Protein AF-W2TJZ4-F1 (afdb_monomer_lite)

Secondary structure (DSSP, 8-state):
-----EEEEEEEEEEEEPTTS-EEEEEEEEEEEEEEEHHHHHHHHHHSPPPPTTPPPP---SS---SPPSS-----S---TT-EEEEEEE----TT-B--EEEEETTEEEEEEEEETTTTEEEEEEEETTEE---B---S-----TT-EEEEEEEEES--BEEEEEEETTEEEEEEEEETTTTEEEEEEEETTEE-PPB---------TT----EEEEE-TTSEEEEEETTEEEEEEE-SS-GGG--EEEEEES---------

pLDDT: mean 78.19, std 17.72, range [33.97, 97.0]

Foldseek 3Di:
DDFDKDWDWDWFQDFDQDPVRDTDRPFGKIKIKIKGFVVVVVVVVVPDDDDDPCDDPDPDDPDDDPPDDPPDDDDDPDAAAFDKDKDKDFAADDLFDKDWDFDDDVPKTRWTWMQTVNVLWTWIWIGDPNDIDDIDTDPDRRDDDHRTIMMMMIGIRRFPKKWKFQDQVVKTQWIWIQGPVVLWTWIWIQPPNRTDDIDTDPFRRPDDPPDDWDWDWPADPQQWTFIDINNHTTDIGRTPDHSVSGPDMDIDDDDDDPDDDDD

Organism: Necator americanus (NCBI:txid51031)

Radius of gyration: 21.73 Å; chains: 1; bounding box: 46×54×56 Å

Sequence (263 aa):
MKRRLFLIRFRRRHFLLSETGKKKLSAVIFTVVRMYRAYEEYLEYVERPAPGPTAPPVSKFSNEVFNPTNPVELPISGFGNGHRLRVVLKTLDKRNEQFSVNLKNGNDILLHFNPRLKDNVIVFNSFSNGEWQHEERPSIVFPFERKKIYTIEFVATTDSSALVNLKDGDDILLHFNPRLKDEVIVFNVFTDGEWQHEERPSIVFPFQKDQIYTIELVATTDNSALIYVNGRFLYEFRQRESGQRASSVEVDGDVFIHSVHVT

Structure (mmCIF, N/CA/C/O backbone):
data_AF-W2TJZ4-F1
#
_entry.id   AF-W2TJZ4-F1
#
loop_
_atom_site.group_PDB
_atom_site.id
_atom_site.type_symbol
_atom_site.label_atom_id
_atom_site.label_alt_id
_atom_site.label_comp_id
_atom_site.label_asym_id
_atom_site.label_entity_id
_atom_site.label_seq_id
_atom_site.pdbx_PDB_ins_code
_atom_site.Cartn_x
_atom_site.Cartn_y
_atom_site.Cartn_z
_atom_site.occupancy
_atom_site.B_iso_or_equiv
_atom_site.auth_seq_id
_atom_site.auth_comp_id
_atom_site.auth_asym_id
_atom_site.auth_atom_id
_atom_site.pdbx_PDB_model_num
ATOM 1 N N . MET A 1 1 ? -2.851 -23.442 10.397 1.00 36.94 1 MET A N 1
ATOM 2 C CA . MET A 1 1 ? -4.007 -22.532 10.606 1.00 36.94 1 MET A CA 1
ATOM 3 C C . MET A 1 1 ? -4.009 -21.518 9.466 1.00 36.94 1 MET A C 1
ATOM 5 O O . MET A 1 1 ? -2.936 -21.039 9.132 1.00 36.94 1 MET A O 1
ATOM 9 N N . LYS A 1 2 ? -5.142 -21.252 8.799 1.00 37.84 2 LYS A N 1
ATOM 10 C CA . LYS A 1 2 ? -5.181 -20.307 7.665 1.00 37.84 2 LYS A CA 1
ATOM 11 C C . LYS A 1 2 ? -5.062 -18.866 8.183 1.00 37.84 2 LYS A C 1
ATOM 13 O O . LYS A 1 2 ? -5.905 -18.455 8.976 1.00 37.84 2 LYS A O 1
ATOM 18 N N . ARG A 1 3 ? -4.038 -18.143 7.711 1.00 46.59 3 ARG A N 1
ATOM 19 C CA . ARG A 1 3 ? -3.817 -16.700 7.918 1.00 46.59 3 ARG A CA 1
ATOM 20 C C . ARG A 1 3 ? -5.123 -15.934 7.671 1.00 46.59 3 ARG A C 1
ATOM 22 O O . ARG A 1 3 ? -5.769 -16.168 6.648 1.00 46.59 3 ARG A O 1
ATOM 29 N N . ARG A 1 4 ? -5.509 -15.013 8.557 1.00 53.06 4 ARG A N 1
ATOM 30 C CA . ARG A 1 4 ? -6.578 -14.039 8.272 1.00 53.06 4 ARG A CA 1
ATOM 31 C C . ARG A 1 4 ? -5.994 -12.633 8.309 1.00 53.06 4 ARG A C 1
ATOM 33 O O . ARG A 1 4 ? -6.087 -11.939 9.314 1.00 53.06 4 ARG A O 1
ATOM 40 N N . LEU A 1 5 ? -5.378 -12.237 7.197 1.00 48.34 5 LEU A N 1
ATOM 41 C CA . LEU A 1 5 ? -5.078 -10.835 6.935 1.00 48.34 5 LEU A CA 1
ATOM 42 C C . LEU A 1 5 ? -6.379 -10.147 6.526 1.00 48.34 5 LEU A C 1
ATOM 44 O O . LEU A 1 5 ? -7.034 -10.568 5.573 1.00 48.34 5 LEU A O 1
ATOM 48 N N . PHE A 1 6 ? -6.741 -9.090 7.242 1.00 56.72 6 PHE A N 1
ATOM 49 C CA . PHE A 1 6 ? -7.881 -8.254 6.889 1.00 56.72 6 PHE A CA 1
ATOM 50 C C . PHE A 1 6 ? -7.375 -6.973 6.248 1.00 56.72 6 PHE A C 1
ATOM 52 O O . PHE A 1 6 ? -6.566 -6.263 6.847 1.00 56.72 6 PHE A O 1
ATOM 59 N N . LEU A 1 7 ? -7.861 -6.700 5.040 1.00 48.44 7 LEU A N 1
ATOM 60 C CA . LEU A 1 7 ? -7.552 -5.500 4.279 1.00 48.44 7 LEU A CA 1
ATOM 61 C C . LEU A 1 7 ? -8.814 -4.645 4.189 1.00 48.44 7 LEU A C 1
ATOM 63 O O . LEU A 1 7 ? -9.842 -5.108 3.699 1.00 48.44 7 LEU A O 1
ATOM 67 N N . ILE A 1 8 ? -8.747 -3.405 4.671 1.00 60.62 8 ILE A N 1
ATOM 68 C CA . ILE A 1 8 ? -9.836 -2.437 4.512 1.00 60.62 8 ILE A CA 1
ATOM 69 C C . ILE A 1 8 ? -9.286 -1.194 3.835 1.00 60.62 8 ILE A C 1
ATOM 71 O O . ILE A 1 8 ? -8.297 -0.628 4.297 1.00 60.62 8 ILE A O 1
ATOM 75 N N . ARG A 1 9 ? -9.950 -0.749 2.767 1.00 58.25 9 ARG A N 1
ATOM 76 C CA . ARG A 1 9 ? -9.634 0.499 2.073 1.00 58.25 9 ARG A CA 1
ATOM 77 C C . ARG A 1 9 ? -10.659 1.556 2.468 1.00 58.25 9 ARG A C 1
ATOM 79 O O . ARG A 1 9 ? -11.822 1.439 2.100 1.00 58.25 9 ARG A O 1
ATOM 86 N N . PHE A 1 10 ? -10.226 2.586 3.189 1.00 62.47 10 PHE A N 1
ATOM 87 C CA . PHE A 1 10 ? -11.060 3.755 3.473 1.00 62.47 10 PHE A CA 1
ATOM 88 C C . PHE A 1 10 ? -10.780 4.853 2.449 1.00 62.47 10 PHE A C 1
ATOM 90 O O . PHE A 1 10 ? -9.618 5.211 2.223 1.00 62.47 10 PHE A O 1
ATOM 97 N N . ARG A 1 11 ? -11.832 5.378 1.811 1.00 59.97 11 ARG A N 1
ATOM 98 C CA . ARG A 1 11 ? -11.705 6.449 0.819 1.00 59.97 11 ARG A CA 1
ATOM 99 C C . ARG A 1 11 ? -11.883 7.794 1.498 1.00 59.97 11 ARG A C 1
ATOM 101 O O . ARG A 1 11 ? -12.993 8.222 1.789 1.00 59.97 11 ARG A O 1
ATOM 108 N N . ARG A 1 12 ? -10.796 8.545 1.623 1.00 59.38 12 ARG A N 1
ATOM 109 C CA . ARG A 1 12 ? -10.880 9.893 2.161 1.00 59.38 12 ARG A CA 1
ATOM 110 C C . ARG A 1 12 ? -11.178 10.906 1.058 1.00 59.38 12 ARG A C 1
ATOM 112 O O . ARG A 1 12 ? -10.380 11.087 0.141 1.00 59.38 12 ARG A O 1
ATOM 119 N N . ARG A 1 13 ? -12.314 11.605 1.142 1.00 51.34 13 ARG A N 1
ATOM 120 C CA . ARG A 1 13 ? -12.528 12.839 0.366 1.00 51.34 13 ARG A CA 1
ATOM 121 C C . ARG A 1 13 ? -11.965 14.002 1.168 1.00 51.34 13 ARG A C 1
ATOM 123 O O . ARG A 1 13 ? -12.595 14.470 2.109 1.00 51.34 13 ARG A O 1
ATOM 130 N N . HIS A 1 14 ? -10.759 14.434 0.824 1.00 47.91 14 HIS A N 1
ATOM 131 C CA . HIS A 1 14 ? -10.180 15.641 1.401 1.00 47.91 14 HIS A CA 1
ATOM 132 C C . HIS A 1 14 ? -10.573 16.844 0.540 1.00 47.91 14 HIS A C 1
ATOM 134 O O . HIS A 1 14 ? -10.404 16.825 -0.681 1.00 47.91 14 HIS A O 1
ATOM 140 N N . PHE A 1 15 ? -11.113 17.880 1.174 1.00 41.50 15 PHE A N 1
ATOM 141 C CA . PHE A 1 15 ? -11.274 19.194 0.564 1.00 41.50 15 PHE A CA 1
ATOM 142 C C . PHE A 1 15 ? -10.197 20.088 1.169 1.00 41.50 15 PHE A C 1
ATOM 144 O O . PHE A 1 15 ? -10.255 20.375 2.363 1.00 41.50 15 PHE A O 1
ATOM 151 N N . LEU A 1 16 ? -9.227 20.539 0.374 1.00 38.44 16 LEU A N 1
ATOM 152 C CA . LEU A 1 16 ? -8.404 21.664 0.807 1.00 38.44 16 LEU A CA 1
ATOM 153 C C . LEU A 1 16 ? -9.221 22.937 0.595 1.00 38.44 16 LEU A C 1
ATOM 155 O O . LEU A 1 16 ? -9.797 23.152 -0.478 1.00 38.44 16 LEU A O 1
ATOM 159 N N . LEU A 1 17 ? -9.282 23.779 1.623 1.00 33.97 17 LEU A N 1
ATOM 160 C CA . LEU A 1 17 ? -9.625 25.180 1.430 1.00 33.97 17 LEU A CA 1
ATOM 161 C C . LEU A 1 17 ? -8.482 25.792 0.615 1.00 33.97 17 LEU A C 1
ATOM 163 O O . LEU A 1 17 ? -7.331 25.752 1.039 1.00 33.97 17 LEU A O 1
ATOM 167 N N . SER A 1 18 ? -8.783 26.284 -0.587 1.00 37.69 18 SER A N 1
ATOM 168 C CA . SER A 1 18 ? -7.829 27.136 -1.300 1.00 37.69 18 SER A CA 1
ATOM 169 C C . SER A 1 18 ? -7.698 28.474 -0.574 1.00 37.69 18 SER A C 1
ATOM 171 O O . SER A 1 18 ? -8.628 28.891 0.117 1.00 37.69 18 SER A O 1
ATOM 173 N N . GLU A 1 19 ? -6.601 29.194 -0.811 1.00 38.66 19 GLU A N 1
ATOM 174 C CA . GLU A 1 19 ? -6.415 30.588 -0.362 1.00 38.66 19 GLU A CA 1
ATOM 175 C C . GLU A 1 19 ? -7.562 31.519 -0.812 1.00 38.66 19 GLU A C 1
ATOM 177 O O . GLU A 1 19 ? -7.780 32.578 -0.237 1.00 38.66 19 GLU A O 1
ATOM 182 N N . THR A 1 20 ? -8.359 31.090 -1.800 1.00 45.88 20 THR A N 1
ATOM 183 C CA . THR A 1 20 ? -9.544 31.794 -2.319 1.00 45.88 20 THR A CA 1
ATOM 184 C C . THR A 1 20 ? -10.872 31.390 -1.657 1.00 45.88 20 THR A C 1
ATOM 186 O O . THR A 1 20 ? -11.941 31.777 -2.127 1.00 45.88 20 THR A O 1
ATOM 189 N N . GLY A 1 21 ? -10.851 30.549 -0.615 1.00 36.16 21 GLY A N 1
ATOM 190 C CA . GLY A 1 21 ? -12.050 30.071 0.090 1.00 36.16 21 GLY A CA 1
ATOM 191 C C . GLY A 1 21 ? -12.879 29.017 -0.662 1.00 36.16 21 GLY A C 1
ATOM 192 O O . GLY A 1 21 ? -13.852 28.492 -0.122 1.00 36.16 21 GLY A O 1
ATOM 193 N N . LYS A 1 22 ? -12.501 28.641 -1.891 1.00 35.59 22 LYS A N 1
ATOM 194 C CA . LYS A 1 22 ? -13.157 27.560 -2.645 1.00 35.59 22 LYS A CA 1
ATOM 195 C C . LYS A 1 22 ? -12.554 26.204 -2.269 1.00 35.59 22 LYS A C 1
ATOM 197 O O . LYS A 1 22 ? -11.335 26.032 -2.347 1.00 35.59 22 LYS A O 1
ATOM 202 N N . LYS A 1 23 ? -13.400 25.238 -1.884 1.00 38.41 23 LYS A N 1
ATOM 203 C CA . LYS A 1 23 ? -13.008 23.838 -1.636 1.00 38.41 23 LYS A CA 1
ATOM 204 C C . LYS A 1 23 ? -12.510 23.206 -2.943 1.00 38.41 23 LYS A C 1
ATOM 206 O O . LYS A 1 23 ? -13.296 23.035 -3.872 1.00 38.41 23 LYS A O 1
ATOM 211 N N . LYS A 1 24 ? -11.227 22.844 -3.020 1.00 36.19 24 LYS A N 1
ATOM 212 C CA . LYS A 1 24 ? -10.649 22.093 -4.147 1.00 36.19 24 LYS A CA 1
ATOM 213 C C . LYS A 1 24 ? -10.387 20.658 -3.681 1.00 36.19 24 LYS A C 1
ATOM 215 O O . LYS A 1 24 ? -9.772 20.452 -2.634 1.00 36.19 24 LYS A O 1
ATOM 220 N N . LEU A 1 25 ? -10.888 19.666 -4.422 1.00 40.44 25 LEU A N 1
ATOM 221 C CA . LEU A 1 25 ? -10.516 18.262 -4.210 1.00 40.44 25 LEU A CA 1
ATOM 222 C C . LEU A 1 25 ? -9.030 18.140 -4.571 1.00 40.44 25 LEU A C 1
ATOM 224 O O . LEU A 1 25 ? -8.682 18.363 -5.728 1.00 40.44 25 LEU A O 1
ATOM 228 N N . SER A 1 26 ? -8.157 17.869 -3.602 1.00 39.72 26 SER A N 1
ATOM 229 C CA . SER A 1 26 ? -6.707 17.887 -3.846 1.00 39.72 26 SER A CA 1
ATOM 230 C C . SER A 1 26 ? -6.091 16.510 -4.073 1.00 39.72 26 SER A C 1
ATOM 232 O O . SER A 1 26 ? -5.115 16.421 -4.800 1.00 39.72 26 SER A O 1
ATOM 234 N N . ALA A 1 27 ? -6.666 15.440 -3.525 1.00 41.62 27 ALA A N 1
ATOM 235 C CA . ALA A 1 27 ? -6.346 14.050 -3.857 1.00 41.62 2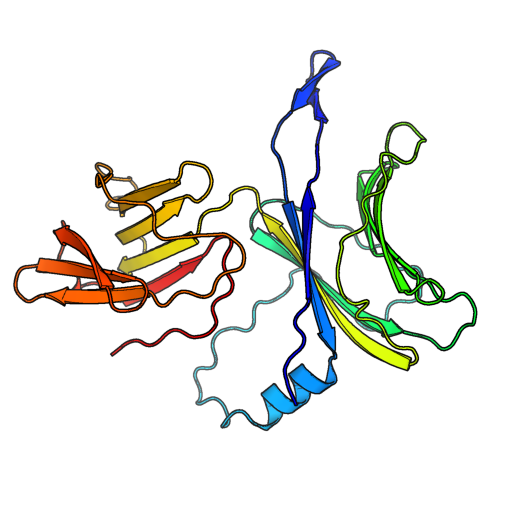7 ALA A CA 1
ATOM 236 C C . ALA A 1 27 ? -7.318 13.122 -3.115 1.00 41.62 27 ALA A C 1
ATOM 238 O O . ALA A 1 27 ? -7.822 13.464 -2.041 1.00 41.62 27 ALA A O 1
ATOM 239 N N . VAL A 1 28 ? -7.570 11.930 -3.661 1.00 45.06 28 VAL A N 1
ATOM 240 C CA . VAL A 1 28 ? -8.233 10.849 -2.920 1.00 45.06 28 VAL A CA 1
ATOM 241 C C . VAL A 1 28 ? -7.135 10.017 -2.269 1.00 45.06 28 VAL A C 1
ATOM 243 O O . VAL A 1 28 ? -6.584 9.126 -2.900 1.00 45.06 28 VAL A O 1
ATOM 246 N N . ILE A 1 29 ? -6.801 10.323 -1.017 1.00 51.09 29 ILE A N 1
ATOM 247 C CA . ILE A 1 29 ? -5.898 9.471 -0.239 1.00 51.09 29 ILE A CA 1
ATOM 248 C C . ILE A 1 29 ? -6.710 8.267 0.233 1.00 51.09 29 ILE A C 1
ATOM 250 O O . ILE A 1 29 ? -7.768 8.425 0.854 1.00 51.09 29 ILE A O 1
ATOM 254 N N . PHE A 1 30 ? -6.227 7.064 -0.054 1.00 52.69 30 PHE A N 1
ATOM 255 C CA . PHE A 1 30 ? -6.750 5.860 0.569 1.00 52.69 30 PHE A CA 1
ATOM 256 C C . PHE A 1 30 ? -5.907 5.530 1.788 1.00 52.69 30 PHE A C 1
ATOM 258 O O . PHE A 1 30 ? -4.680 5.620 1.759 1.00 52.69 30 PHE A O 1
ATOM 265 N N . THR A 1 31 ? -6.572 5.141 2.869 1.00 57.09 31 THR A N 1
ATOM 266 C CA . THR A 1 31 ? -5.887 4.516 3.996 1.00 57.09 31 THR A CA 1
ATOM 267 C C . THR A 1 31 ? -6.217 3.041 3.982 1.00 57.09 31 THR A C 1
ATOM 269 O O . THR A 1 31 ? -7.380 2.652 4.108 1.00 57.09 31 THR A O 1
ATOM 272 N N . VAL A 1 32 ? -5.183 2.232 3.788 1.00 55.88 32 VAL A N 1
ATOM 273 C CA . VAL A 1 32 ? -5.271 0.783 3.899 1.00 55.88 32 VAL A CA 1
ATOM 274 C C . VAL A 1 32 ? -5.024 0.417 5.353 1.00 55.88 32 VAL A C 1
ATOM 276 O O . VAL A 1 32 ? -3.964 0.733 5.889 1.00 55.88 32 VAL A O 1
ATOM 279 N N . VAL A 1 33 ? -5.998 -0.237 5.983 1.00 61.31 33 VAL A N 1
ATOM 280 C CA . VAL A 1 33 ? -5.857 -0.786 7.334 1.00 61.31 33 VAL A CA 1
ATOM 281 C C . VAL A 1 33 ? -5.582 -2.278 7.232 1.00 61.31 33 VAL A C 1
ATOM 283 O O . VAL A 1 33 ? -6.408 -3.025 6.703 1.00 61.31 33 VAL A O 1
ATOM 286 N N . ARG A 1 34 ? -4.424 -2.703 7.743 1.00 64.31 34 ARG A N 1
ATOM 287 C CA . ARG A 1 34 ? -4.045 -4.109 7.914 1.00 64.31 34 ARG A CA 1
ATOM 288 C C . ARG A 1 34 ? -4.213 -4.488 9.371 1.00 64.31 34 ARG A C 1
ATOM 290 O O . ARG A 1 34 ? -3.814 -3.731 10.251 1.00 64.31 34 ARG A O 1
ATOM 297 N N . MET A 1 35 ? -4.790 -5.654 9.624 1.00 66.94 35 MET A N 1
ATOM 298 C CA . MET A 1 35 ? -4.953 -6.180 10.977 1.00 66.94 35 MET A CA 1
ATOM 299 C C . MET A 1 35 ? -4.558 -7.645 11.000 1.00 66.94 35 MET A C 1
ATOM 301 O O . MET A 1 35 ? -5.037 -8.430 10.179 1.00 66.94 35 MET A O 1
ATOM 305 N N . TYR A 1 36 ? -3.707 -8.000 11.953 1.00 71.12 36 TYR A N 1
ATOM 306 C CA . TYR A 1 36 ? -3.287 -9.373 12.199 1.00 71.12 36 TYR A CA 1
ATOM 307 C C . TYR A 1 36 ? -3.014 -9.584 13.691 1.00 71.12 36 TYR A C 1
ATOM 309 O O . TYR A 1 36 ? -2.776 -8.637 14.448 1.00 71.12 36 TYR A O 1
ATOM 317 N N . ARG A 1 37 ? -3.118 -10.834 14.148 1.00 67.81 37 ARG A N 1
ATOM 318 C CA . ARG A 1 37 ? -2.950 -11.189 15.562 1.00 67.81 37 ARG A CA 1
ATOM 319 C C . ARG A 1 37 ? -1.463 -11.387 15.859 1.00 67.81 37 ARG A C 1
ATOM 321 O O . ARG A 1 37 ? -0.825 -12.207 15.215 1.00 67.81 37 ARG A O 1
ATOM 328 N N . ALA A 1 38 ? -0.926 -10.710 16.875 1.00 57.31 38 ALA A N 1
ATOM 329 C CA . ALA A 1 38 ? 0.526 -10.646 17.120 1.00 57.31 38 ALA A CA 1
ATOM 330 C C . ALA A 1 38 ? 1.214 -12.011 17.360 1.00 57.31 38 ALA A C 1
ATOM 332 O O . ALA A 1 38 ? 2.402 -12.161 17.106 1.00 57.31 38 ALA A O 1
ATOM 333 N N . TYR A 1 39 ? 0.478 -13.033 17.813 1.00 54.03 39 TYR A N 1
ATOM 334 C CA . TYR A 1 39 ? 1.023 -14.393 17.941 1.00 54.03 39 TYR A CA 1
ATOM 335 C C . TYR A 1 39 ? 1.376 -15.029 16.584 1.00 54.03 39 TYR A C 1
ATOM 337 O O . TYR A 1 39 ? 2.291 -15.843 16.519 1.00 54.03 39 TYR A O 1
ATOM 345 N N . GLU A 1 40 ? 0.690 -14.646 15.503 1.00 54.56 40 GLU A N 1
ATOM 346 C CA . GLU A 1 40 ? 1.021 -15.109 14.149 1.00 54.56 40 GLU A CA 1
ATOM 347 C C . GLU A 1 40 ? 2.366 -14.531 13.676 1.00 54.56 40 GLU A C 1
ATOM 349 O O . GLU A 1 40 ? 3.140 -15.249 13.056 1.00 54.56 40 GLU A O 1
ATOM 354 N N . GLU A 1 41 ? 2.689 -13.286 14.052 1.00 51.75 41 GLU A N 1
ATOM 355 C CA . GLU A 1 41 ? 3.981 -12.636 13.761 1.00 51.75 41 GLU A CA 1
ATOM 356 C C . GLU A 1 41 ? 5.130 -13.242 14.593 1.00 51.75 41 GLU A C 1
ATOM 358 O O . GLU A 1 41 ? 6.230 -13.439 14.083 1.00 51.75 41 GLU A O 1
ATOM 363 N N . TYR A 1 42 ? 4.875 -13.612 15.859 1.00 50.31 42 TYR A N 1
ATOM 364 C CA . TYR A 1 42 ? 5.859 -14.316 16.693 1.00 50.31 42 TYR A CA 1
ATOM 365 C C . TYR A 1 42 ? 6.183 -15.711 16.147 1.00 50.31 42 TYR A C 1
ATOM 367 O O . TYR A 1 42 ? 7.355 -16.030 15.990 1.00 50.31 42 TYR A O 1
ATOM 375 N N . LEU A 1 43 ? 5.178 -16.533 15.820 1.00 51.19 43 LEU A N 1
ATOM 376 C CA . LEU A 1 43 ? 5.431 -17.851 15.222 1.00 51.19 43 LEU A CA 1
ATOM 377 C C . LEU A 1 43 ? 6.200 -17.732 13.902 1.00 51.19 43 LEU A C 1
ATOM 379 O O . LEU A 1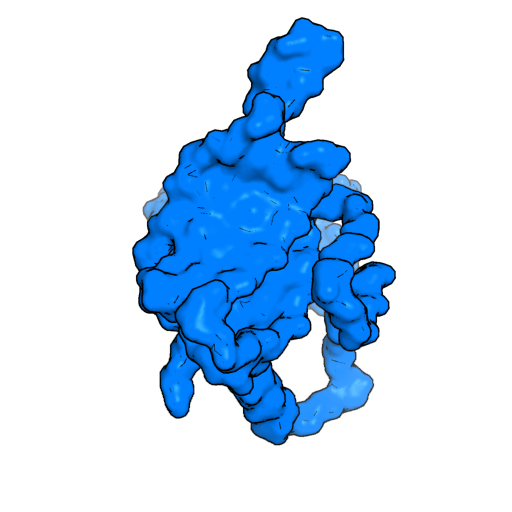 43 ? 7.141 -18.483 13.684 1.00 51.19 43 LEU A O 1
ATOM 383 N N . GLU A 1 44 ? 5.879 -16.733 13.079 1.00 53.75 44 GLU A N 1
ATOM 384 C CA . GLU A 1 44 ? 6.633 -16.448 11.859 1.00 53.75 44 GLU A CA 1
ATOM 385 C C . GLU A 1 44 ? 8.099 -16.063 12.137 1.00 53.75 44 GLU A C 1
ATOM 387 O O . GLU A 1 44 ? 8.982 -16.464 11.385 1.00 53.75 44 GLU A O 1
ATOM 392 N N . TYR A 1 45 ? 8.384 -15.315 13.208 1.00 53.56 45 TYR A N 1
ATOM 393 C CA . TYR A 1 45 ? 9.754 -14.960 13.599 1.00 53.56 45 TYR A CA 1
ATOM 394 C C . TYR A 1 45 ? 10.557 -16.164 14.111 1.00 53.56 45 TYR A C 1
ATOM 396 O O . TYR A 1 45 ? 11.726 -16.301 13.759 1.00 53.56 45 TYR A O 1
ATOM 404 N N . VAL A 1 46 ? 9.952 -17.038 14.924 1.00 49.62 46 VAL A N 1
ATOM 405 C CA . VAL A 1 46 ? 10.654 -18.199 15.508 1.00 49.62 46 VAL A CA 1
ATOM 406 C C . VAL A 1 46 ? 10.804 -19.355 14.507 1.00 49.62 46 VAL A C 1
ATOM 408 O O . VAL A 1 46 ? 11.765 -20.112 14.596 1.00 49.62 46 VAL A O 1
ATOM 411 N N . GLU A 1 47 ? 9.895 -19.487 13.537 1.00 54.41 47 GLU A N 1
ATOM 412 C CA . GLU A 1 47 ? 9.964 -20.514 12.482 1.00 54.41 47 GLU A CA 1
ATOM 413 C C . GLU A 1 47 ? 10.867 -20.117 11.298 1.00 54.41 47 GLU A C 1
ATOM 415 O O . GLU A 1 47 ? 11.163 -20.955 10.442 1.00 54.41 47 GLU A O 1
ATOM 420 N N . ARG A 1 48 ? 11.338 -18.863 11.228 1.00 54.44 48 ARG A N 1
ATOM 421 C CA . ARG A 1 48 ? 12.329 -18.451 10.225 1.00 54.44 48 ARG A CA 1
ATOM 422 C C . ARG A 1 48 ? 13.697 -19.059 10.566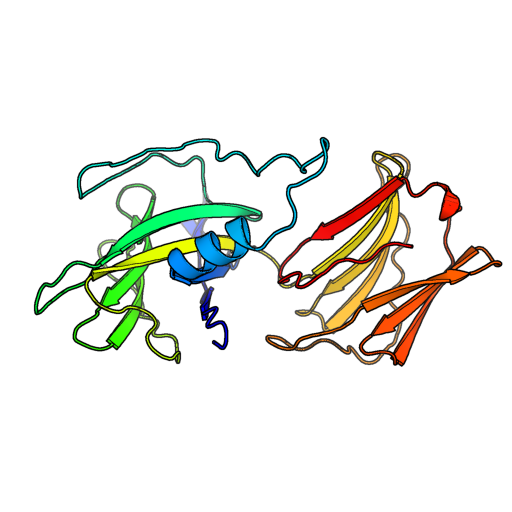 1.00 54.44 48 ARG A C 1
ATOM 424 O O . ARG A 1 48 ? 14.144 -18.929 11.706 1.00 54.44 48 ARG A O 1
ATOM 431 N N . PRO A 1 49 ? 14.412 -19.668 9.598 1.00 52.25 49 PRO A N 1
ATOM 432 C CA . PRO A 1 49 ? 15.826 -19.968 9.793 1.00 52.25 49 PRO A CA 1
ATOM 433 C C . PRO A 1 49 ? 16.548 -18.670 10.168 1.00 52.25 49 PRO A C 1
ATOM 435 O O . PRO A 1 49 ? 16.254 -17.618 9.593 1.00 52.25 49 PRO A O 1
ATOM 438 N N . ALA A 1 50 ? 17.434 -18.740 11.169 1.00 52.72 50 ALA A N 1
ATOM 439 C CA . ALA A 1 50 ? 18.142 -17.572 11.683 1.00 52.72 50 ALA A CA 1
ATOM 440 C C . ALA A 1 50 ? 18.711 -16.765 10.506 1.00 52.72 50 ALA A C 1
ATOM 442 O O . ALA A 1 50 ? 19.378 -17.355 9.647 1.00 52.72 50 ALA A O 1
ATOM 443 N N . PRO A 1 51 ? 18.426 -15.454 10.410 1.00 51.34 51 PRO A N 1
ATOM 444 C CA . PRO A 1 51 ? 18.962 -14.671 9.317 1.00 51.34 51 PRO A CA 1
ATOM 445 C C . PRO A 1 51 ? 20.488 -14.761 9.372 1.00 51.34 51 PRO A C 1
ATOM 447 O O . PRO A 1 51 ? 21.092 -14.595 10.434 1.00 51.34 51 PRO A O 1
ATOM 450 N N . GLY A 1 52 ? 21.110 -15.042 8.224 1.00 50.53 52 GLY A N 1
ATOM 451 C CA . GLY A 1 52 ? 22.547 -14.851 8.065 1.00 50.53 52 GLY A CA 1
ATOM 452 C C . GLY A 1 52 ? 22.941 -13.402 8.402 1.00 50.53 52 GLY A C 1
ATOM 453 O O . GLY A 1 52 ? 22.069 -12.550 8.586 1.00 50.53 52 GLY A O 1
ATOM 454 N N . PRO A 1 53 ? 24.242 -13.081 8.468 1.00 46.41 53 PRO A N 1
ATOM 455 C CA . PRO A 1 53 ? 24.755 -11.793 8.959 1.00 46.41 53 PRO A CA 1
ATOM 456 C C . PRO A 1 53 ? 24.337 -10.530 8.164 1.00 46.41 53 PRO A C 1
ATOM 458 O O . PRO A 1 53 ? 24.852 -9.449 8.421 1.00 46.41 53 PRO A O 1
ATOM 461 N N . THR A 1 54 ? 23.389 -10.627 7.231 1.00 44.06 54 THR A N 1
ATOM 462 C CA . THR A 1 54 ? 22.895 -9.554 6.357 1.00 44.06 54 THR A CA 1
ATOM 463 C C . THR A 1 54 ? 21.363 -9.467 6.348 1.00 44.06 54 THR A C 1
ATOM 465 O O . THR A 1 54 ? 20.738 -9.345 5.295 1.00 44.06 54 THR A O 1
ATOM 468 N N . ALA A 1 55 ? 20.717 -9.528 7.519 1.00 42.28 55 ALA A N 1
ATOM 469 C CA . ALA A 1 55 ? 19.294 -9.194 7.605 1.00 42.28 55 ALA A CA 1
ATOM 470 C C . ALA A 1 55 ? 19.059 -7.774 7.037 1.00 42.28 55 ALA A C 1
ATOM 472 O O . ALA A 1 55 ? 19.779 -6.849 7.432 1.00 42.28 55 ALA A O 1
ATOM 473 N N . PRO A 1 56 ? 18.084 -7.572 6.127 1.00 38.72 56 PRO A N 1
ATOM 474 C CA . PRO A 1 56 ? 17.773 -6.245 5.610 1.00 38.72 56 PRO A CA 1
ATOM 475 C C . PRO A 1 56 ? 17.419 -5.305 6.771 1.00 38.72 56 PRO A C 1
ATOM 477 O O . PRO A 1 56 ? 16.850 -5.761 7.771 1.00 38.72 56 PRO A O 1
ATOM 480 N N . PRO A 1 57 ? 17.749 -4.005 6.673 1.00 40.06 57 PRO A N 1
ATOM 481 C CA . PRO A 1 57 ? 17.449 -3.056 7.731 1.00 40.06 57 PRO A CA 1
ATOM 482 C C . PRO A 1 57 ? 15.949 -3.091 8.023 1.00 40.06 57 PRO A C 1
ATOM 484 O O . PRO A 1 57 ? 15.119 -2.809 7.158 1.00 40.06 57 PRO A O 1
ATOM 487 N N . VAL A 1 58 ? 15.600 -3.463 9.256 1.00 47.62 58 VAL A N 1
ATOM 488 C CA . VAL A 1 58 ? 14.229 -3.359 9.751 1.00 47.62 58 VAL A CA 1
ATOM 489 C C . VAL A 1 58 ? 13.815 -1.903 9.569 1.00 47.62 58 VAL A C 1
ATOM 491 O O . VAL A 1 58 ? 14.511 -1.008 10.049 1.00 47.62 58 VAL A O 1
ATOM 494 N N . SER A 1 59 ? 12.725 -1.669 8.831 1.00 49.28 59 SER A N 1
ATOM 495 C CA . SER A 1 59 ? 12.147 -0.337 8.637 1.00 49.28 59 SER A CA 1
ATOM 496 C C . SER A 1 59 ? 12.033 0.354 9.998 1.00 49.28 59 SER A C 1
ATOM 498 O O . SER A 1 59 ? 11.267 -0.087 10.856 1.00 49.28 59 SER A O 1
ATOM 500 N N . LYS A 1 60 ? 12.865 1.377 10.220 1.00 58.34 60 LYS A N 1
ATOM 501 C CA . LYS A 1 60 ? 12.889 2.133 11.472 1.00 58.34 60 LYS A CA 1
ATOM 502 C C . LYS A 1 60 ? 11.730 3.116 11.453 1.00 58.34 60 LYS A C 1
ATOM 504 O O . LYS A 1 60 ? 11.616 3.902 10.511 1.00 58.34 60 LYS A O 1
ATOM 509 N N . PHE A 1 61 ? 10.882 3.093 12.477 1.00 69.62 61 PHE A N 1
ATOM 510 C CA . PHE A 1 61 ? 9.884 4.140 12.643 1.00 69.62 61 PHE A CA 1
ATOM 511 C C . PHE A 1 61 ? 10.577 5.376 13.221 1.00 69.62 61 PHE A C 1
ATOM 513 O O . PHE A 1 61 ? 11.430 5.277 14.099 1.00 69.62 61 PHE A O 1
ATOM 520 N N . SER A 1 62 ? 10.233 6.559 12.711 1.00 71.81 62 SER A N 1
ATOM 521 C CA . SER A 1 62 ? 10.851 7.813 13.158 1.00 71.81 62 SER A CA 1
ATOM 522 C C . SER A 1 62 ? 10.451 8.203 14.584 1.00 71.81 62 SER A C 1
ATOM 524 O O . SER A 1 62 ? 11.232 8.850 15.270 1.00 71.81 62 SER A O 1
ATOM 526 N N . ASN A 1 63 ? 9.263 7.783 15.035 1.00 80.88 63 ASN A N 1
ATOM 527 C CA . ASN A 1 63 ? 8.743 8.003 16.383 1.00 80.88 63 ASN A CA 1
ATOM 528 C C . ASN A 1 63 ? 8.170 6.692 16.937 1.00 80.88 63 ASN A C 1
ATOM 530 O O . ASN A 1 63 ? 7.125 6.228 16.478 1.00 80.88 63 ASN A O 1
ATOM 534 N N . GLU A 1 64 ? 8.832 6.118 17.942 1.00 85.50 64 GLU A N 1
ATOM 535 C CA . GLU A 1 64 ? 8.400 4.894 18.626 1.00 85.50 64 GLU A CA 1
ATOM 536 C C . GLU A 1 64 ? 8.130 5.182 20.103 1.00 85.50 64 GLU A C 1
ATOM 538 O O . GLU A 1 64 ? 8.972 5.736 20.809 1.00 85.50 64 GLU A O 1
ATOM 543 N N . VAL A 1 65 ? 6.942 4.805 20.580 1.00 86.56 65 VAL A N 1
ATOM 544 C CA . VAL A 1 65 ? 6.538 4.979 21.979 1.00 86.56 65 VAL A CA 1
ATOM 545 C C . VAL A 1 65 ? 6.045 3.648 22.519 1.00 86.56 65 VAL A C 1
ATOM 547 O O . VAL A 1 65 ? 5.105 3.055 21.989 1.00 86.56 65 VAL A O 1
ATOM 550 N N . PHE A 1 66 ? 6.668 3.191 23.601 1.00 86.94 66 PHE A N 1
ATOM 551 C CA . PHE A 1 66 ? 6.343 1.924 24.245 1.00 86.94 66 PHE A CA 1
ATOM 552 C C . PHE A 1 66 ? 5.506 2.158 25.500 1.00 86.94 66 PHE A C 1
ATOM 554 O O . PHE A 1 66 ? 5.822 3.020 26.315 1.00 86.94 66 PHE A O 1
ATOM 561 N N . ASN A 1 67 ? 4.454 1.353 25.664 1.00 87.88 67 ASN A N 1
ATOM 562 C CA . ASN A 1 67 ? 3.558 1.370 26.825 1.00 87.88 67 ASN A CA 1
ATOM 563 C C . ASN A 1 67 ? 2.978 2.757 27.193 1.00 87.88 67 ASN A C 1
ATOM 565 O O . ASN A 1 67 ? 2.969 3.105 28.377 1.00 87.88 67 ASN A O 1
ATOM 569 N N . PRO A 1 68 ? 2.477 3.560 26.234 1.00 91.94 68 PRO A N 1
ATOM 570 C CA . PRO A 1 68 ? 1.834 4.818 26.587 1.00 91.94 68 PRO A CA 1
ATOM 571 C C . PRO A 1 68 ? 0.545 4.571 27.387 1.00 91.94 68 PRO A C 1
ATOM 573 O O . PRO A 1 68 ? -0.122 3.542 27.236 1.00 91.94 68 PRO A O 1
ATOM 576 N N . THR A 1 69 ? 0.161 5.531 28.227 1.00 90.31 69 THR A N 1
ATOM 577 C CA . THR A 1 69 ? -1.140 5.512 28.904 1.00 90.31 69 THR A CA 1
ATOM 578 C C . THR A 1 69 ? -2.265 5.799 27.907 1.00 90.31 69 THR A C 1
ATOM 580 O O . THR A 1 69 ? -2.077 6.492 26.913 1.00 90.31 69 THR A O 1
ATOM 583 N N . ASN A 1 70 ? -3.451 5.232 28.143 1.00 87.19 70 ASN A N 1
ATOM 584 C CA . ASN A 1 70 ? -4.640 5.493 27.327 1.00 87.19 70 ASN A CA 1
ATOM 585 C C . ASN A 1 70 ? -5.463 6.628 27.975 1.00 87.19 70 ASN A C 1
ATOM 587 O O . ASN A 1 70 ? -5.835 6.462 29.142 1.00 87.19 70 ASN A O 1
ATOM 591 N N . PRO A 1 71 ? -5.787 7.728 27.262 1.00 93.38 71 PRO A N 1
ATOM 592 C CA . PRO A 1 71 ? -5.490 8.001 25.849 1.00 93.38 71 PRO A CA 1
ATOM 593 C C . PRO A 1 71 ? -4.046 8.450 25.590 1.00 93.38 71 PRO A C 1
ATOM 595 O O . PRO A 1 71 ? -3.446 9.128 26.418 1.00 93.38 71 PRO A O 1
ATOM 598 N N . VAL A 1 72 ? -3.534 8.110 24.402 1.00 93.12 72 VAL A N 1
ATOM 599 C CA . VAL A 1 72 ? -2.240 8.570 23.879 1.00 93.12 72 VAL A CA 1
ATOM 600 C C . VAL A 1 72 ? -2.463 9.472 22.666 1.00 93.12 72 VAL A C 1
ATOM 602 O O . VAL A 1 72 ? -3.233 9.128 21.769 1.00 93.12 72 VAL A O 1
ATOM 605 N N . GLU A 1 73 ? -1.778 10.612 22.627 1.00 92.50 73 GLU A N 1
ATOM 606 C CA . GLU A 1 73 ? -1.763 11.532 21.488 1.00 92.50 73 GLU A CA 1
ATOM 607 C C . GLU A 1 73 ? -0.308 11.867 21.148 1.00 92.50 73 GLU A C 1
ATOM 609 O O . GLU A 1 73 ? 0.441 12.334 22.004 1.00 92.50 73 GLU A O 1
ATOM 614 N N . LEU A 1 74 ? 0.104 11.572 19.912 1.00 90.88 74 LEU A N 1
ATOM 615 C CA . LEU A 1 74 ? 1.469 11.780 19.429 1.00 90.88 74 LEU A CA 1
ATOM 616 C C . LEU A 1 74 ? 1.449 12.706 18.208 1.00 90.88 74 LEU A C 1
ATOM 618 O O . LEU A 1 74 ? 0.605 12.514 17.325 1.00 90.88 74 LEU A O 1
ATOM 622 N N . PRO A 1 75 ? 2.368 13.681 18.118 1.00 89.12 75 PRO A N 1
ATOM 623 C CA . PRO A 1 75 ? 2.490 14.507 16.928 1.00 89.12 75 PRO A CA 1
ATOM 624 C C . PRO A 1 75 ? 3.005 13.674 15.746 1.00 89.12 75 PRO A C 1
ATOM 626 O O . PRO A 1 75 ? 3.920 12.862 15.888 1.00 89.12 75 PRO A O 1
ATOM 629 N N . ILE A 1 76 ? 2.438 13.911 14.561 1.00 84.12 76 ILE A N 1
ATOM 630 C CA . ILE A 1 76 ? 2.918 13.352 13.291 1.00 84.12 76 ILE A CA 1
ATOM 631 C C . ILE A 1 76 ? 3.126 14.477 12.273 1.00 84.12 76 ILE A C 1
ATOM 633 O O . ILE A 1 76 ? 2.308 15.393 12.177 1.00 84.12 76 ILE A O 1
ATOM 637 N N . SER A 1 77 ? 4.193 14.396 11.479 1.00 81.62 77 SER A N 1
ATOM 638 C CA . SER A 1 77 ? 4.491 15.357 10.405 1.00 81.62 77 SER A CA 1
ATOM 639 C C . SER A 1 77 ? 3.775 14.967 9.108 1.00 81.62 77 SER A C 1
ATOM 641 O O . SER A 1 77 ? 4.393 14.607 8.110 1.00 81.62 77 SER A O 1
ATOM 643 N N . GLY A 1 78 ? 2.441 15.001 9.141 1.00 80.00 78 GLY A N 1
ATOM 644 C CA . GLY A 1 78 ? 1.590 14.627 8.009 1.00 80.00 78 GLY A CA 1
ATOM 645 C C . GLY A 1 78 ? 1.448 13.113 7.783 1.00 80.00 78 GLY A C 1
ATOM 646 O O . GLY A 1 78 ? 2.135 12.283 8.376 1.00 80.00 78 GLY A O 1
ATOM 647 N N . PHE A 1 79 ? 0.510 12.738 6.910 1.00 77.38 79 PHE A N 1
ATOM 648 C CA . PHE A 1 79 ? 0.187 11.341 6.586 1.00 77.38 79 PHE A CA 1
ATOM 649 C C . PHE A 1 79 ? -0.198 11.209 5.102 1.00 77.38 79 PHE A C 1
ATOM 651 O O . PHE A 1 79 ? -1.380 11.152 4.756 1.00 77.38 79 PHE A O 1
ATOM 658 N N . GLY A 1 80 ? 0.813 11.290 4.231 1.00 70.31 80 GLY A N 1
ATOM 659 C CA . GLY A 1 80 ? 0.701 11.242 2.769 1.00 70.31 80 GLY A CA 1
ATOM 660 C C . GLY A 1 80 ? 1.171 9.909 2.180 1.00 70.31 80 GLY A C 1
ATOM 661 O O . GLY A 1 80 ? 1.412 8.961 2.921 1.00 70.31 80 GLY A O 1
ATOM 662 N N . ASN A 1 81 ? 1.282 9.835 0.851 1.00 64.69 81 ASN A N 1
ATOM 663 C CA . ASN A 1 81 ? 1.689 8.620 0.138 1.00 64.69 81 ASN A CA 1
ATOM 664 C C . ASN A 1 81 ? 2.965 7.995 0.740 1.00 64.69 81 ASN A C 1
ATOM 666 O O . ASN A 1 81 ? 3.930 8.708 1.005 1.00 64.69 81 ASN A O 1
ATOM 670 N N . GLY A 1 82 ? 2.951 6.684 0.986 1.00 63.19 82 GLY A N 1
ATOM 671 C CA . GLY A 1 82 ? 4.071 5.942 1.577 1.00 63.19 82 GLY A CA 1
ATOM 672 C C . GLY A 1 82 ? 4.194 6.047 3.104 1.00 63.19 82 GLY A C 1
ATOM 673 O O . GLY A 1 82 ? 4.946 5.284 3.709 1.00 63.19 82 GLY A O 1
ATOM 674 N N . HIS A 1 83 ? 3.443 6.932 3.776 1.00 75.69 83 HIS A N 1
ATOM 675 C CA . HIS A 1 83 ? 3.475 7.006 5.240 1.00 75.69 83 HIS A CA 1
ATOM 676 C C . HIS A 1 83 ? 2.799 5.784 5.874 1.00 75.69 83 HIS A C 1
ATOM 678 O O . HIS A 1 83 ? 1.714 5.354 5.466 1.00 75.69 83 HIS A O 1
ATOM 684 N N . ARG A 1 84 ? 3.427 5.264 6.936 1.00 78.00 84 ARG A N 1
ATOM 685 C CA . ARG A 1 84 ? 2.957 4.114 7.715 1.00 78.00 84 ARG A CA 1
ATOM 686 C C . ARG A 1 84 ? 2.794 4.492 9.183 1.00 78.00 84 ARG A C 1
ATOM 688 O O . ARG A 1 84 ? 3.707 5.039 9.791 1.00 78.00 84 ARG A O 1
ATOM 695 N N . LEU A 1 85 ? 1.653 4.135 9.763 1.00 85.19 85 LEU A N 1
ATOM 696 C CA . LEU A 1 85 ? 1.413 4.154 11.205 1.00 85.19 85 LEU A CA 1
ATOM 697 C C . LEU A 1 85 ? 1.142 2.723 11.661 1.00 85.19 85 LEU A C 1
ATOM 699 O O . LEU A 1 85 ? 0.258 2.063 11.120 1.00 85.19 85 LEU A O 1
ATOM 703 N N . ARG A 1 86 ? 1.873 2.254 12.673 1.00 87.31 86 ARG A N 1
ATOM 704 C CA . ARG A 1 86 ? 1.661 0.948 13.300 1.00 87.31 86 ARG A CA 1
ATOM 705 C C . ARG A 1 86 ? 1.212 1.133 14.743 1.00 87.31 86 ARG A C 1
ATOM 707 O O . ARG A 1 86 ? 1.837 1.867 15.499 1.00 87.31 86 ARG A O 1
ATOM 714 N N . VAL A 1 87 ? 0.156 0.426 15.127 1.00 89.31 87 VAL A N 1
ATOM 715 C CA . VAL A 1 87 ? -0.357 0.371 16.497 1.00 89.31 87 VAL A CA 1
ATOM 716 C C . VAL A 1 87 ? -0.407 -1.084 16.935 1.00 89.31 87 VAL A C 1
ATOM 718 O O . VAL A 1 87 ? -1.130 -1.887 16.348 1.00 89.31 87 VAL A O 1
ATOM 721 N N . VAL A 1 88 ? 0.341 -1.422 17.983 1.00 89.69 88 VAL A N 1
ATOM 722 C CA . VAL A 1 88 ? 0.238 -2.722 18.654 1.00 89.69 88 VAL A CA 1
ATOM 723 C C . VAL A 1 88 ? -0.599 -2.530 19.911 1.00 89.69 88 VAL A C 1
ATOM 725 O O . VAL A 1 88 ? -0.259 -1.716 20.767 1.00 89.69 88 VAL A O 1
ATOM 728 N N . LEU A 1 89 ? -1.716 -3.247 20.019 1.00 91.19 89 LEU A N 1
ATOM 729 C CA . LEU A 1 89 ? -2.644 -3.104 21.140 1.00 91.19 89 LEU A CA 1
ATOM 730 C C . LEU A 1 89 ? -3.180 -4.441 21.626 1.00 91.19 89 LEU A C 1
ATOM 732 O O . LEU A 1 89 ? -3.210 -5.427 20.891 1.00 91.19 89 LEU A O 1
ATOM 736 N N . LYS A 1 90 ? -3.659 -4.453 22.871 1.00 90.81 90 LYS A N 1
ATOM 737 C CA . LYS A 1 90 ? -4.413 -5.563 23.447 1.00 90.81 90 LYS A CA 1
ATOM 738 C C . LYS A 1 90 ? -5.855 -5.128 23.681 1.00 90.81 90 LYS A C 1
ATOM 740 O O . LYS A 1 90 ? -6.104 -4.192 24.436 1.00 90.81 90 LYS A O 1
ATOM 745 N N . THR A 1 91 ? -6.800 -5.837 23.076 1.00 91.81 91 THR A N 1
ATOM 746 C CA . THR A 1 91 ? -8.227 -5.717 23.420 1.00 91.81 91 THR A CA 1
ATOM 747 C C . THR A 1 91 ? -8.442 -6.121 24.881 1.00 91.81 91 THR A C 1
ATOM 749 O O . THR A 1 91 ? -7.802 -7.051 25.382 1.00 91.81 91 THR A O 1
ATOM 752 N N . LEU A 1 92 ? -9.338 -5.435 25.566 1.00 90.75 92 LEU A N 1
ATOM 753 C CA . LEU A 1 92 ? -9.719 -5.666 26.950 1.00 90.75 92 LEU A CA 1
ATOM 754 C C . LEU A 1 92 ? -10.809 -6.752 27.049 1.00 90.75 92 LEU A C 1
ATOM 756 O O . LEU A 1 92 ? -10.992 -7.576 26.155 1.00 90.75 92 LEU A O 1
ATOM 760 N N . ASP A 1 93 ? -11.472 -6.810 28.202 1.00 89.38 93 ASP A N 1
ATOM 761 C CA . ASP A 1 93 ? -12.601 -7.703 28.473 1.00 89.38 93 ASP A CA 1
ATOM 762 C C . ASP A 1 93 ? -13.773 -6.909 29.050 1.00 89.38 93 ASP A C 1
ATOM 764 O O . ASP A 1 93 ? -14.165 -7.066 30.203 1.00 89.38 93 ASP A O 1
ATOM 768 N N . LYS A 1 94 ? -14.268 -5.938 28.275 1.00 89.19 94 LYS A N 1
ATOM 769 C CA . LYS A 1 94 ? -15.332 -5.019 28.717 1.00 89.19 94 LYS A CA 1
ATOM 770 C C . LYS A 1 94 ? -16.607 -5.238 27.917 1.00 89.19 94 LYS A C 1
ATOM 772 O O . LYS A 1 94 ? -16.577 -5.168 26.698 1.00 89.19 94 LYS A O 1
ATOM 777 N N . ARG A 1 95 ? -17.770 -5.388 28.556 1.00 80.56 95 ARG A N 1
ATOM 778 C CA . ARG A 1 95 ? -19.048 -5.651 27.852 1.00 80.56 95 ARG A CA 1
ATOM 779 C C . ARG A 1 95 ? -19.292 -4.749 26.624 1.00 80.56 95 ARG A C 1
ATOM 781 O O . ARG A 1 95 ? -19.605 -5.269 25.559 1.00 80.56 95 ARG A O 1
ATOM 788 N N . ASN A 1 96 ? -19.050 -3.441 26.743 1.00 85.06 96 ASN A N 1
ATOM 789 C CA . ASN A 1 96 ? -19.179 -2.455 25.657 1.00 85.06 96 ASN A CA 1
ATOM 790 C C . ASN A 1 96 ? -17.810 -2.007 25.117 1.00 85.06 96 ASN A C 1
ATOM 792 O O . ASN A 1 96 ? -17.517 -0.817 25.035 1.00 85.06 96 ASN A O 1
ATOM 796 N N . GLU A 1 97 ? -16.924 -2.960 24.844 1.00 88.75 97 GLU A N 1
ATOM 797 C CA . GLU A 1 97 ? -15.583 -2.643 24.370 1.00 88.75 97 GLU A CA 1
ATOM 798 C C . GLU A 1 97 ? -15.596 -2.065 22.958 1.00 88.75 97 GLU A C 1
ATOM 800 O O . GLU A 1 97 ? -16.115 -2.660 22.012 1.00 88.75 97 GLU A O 1
ATOM 805 N N . GLN A 1 98 ? -14.963 -0.908 22.847 1.00 93.69 98 GLN A N 1
ATOM 806 C CA . GLN A 1 98 ? -14.616 -0.247 21.608 1.00 93.69 98 GLN A CA 1
ATOM 807 C C . GLN A 1 98 ? -13.326 0.535 21.835 1.00 93.69 98 GLN A C 1
ATOM 809 O O . GLN A 1 98 ? -13.019 0.929 22.965 1.00 93.69 98 GLN A O 1
ATOM 814 N N . PHE A 1 99 ? -12.586 0.775 20.765 1.00 94.81 99 PHE A N 1
ATOM 815 C CA . PHE A 1 99 ? -11.438 1.674 20.774 1.00 94.81 99 PHE A CA 1
ATOM 816 C C . PHE A 1 99 ? -11.415 2.470 19.475 1.00 94.81 99 PHE A C 1
ATOM 818 O O . PHE A 1 99 ? -12.127 2.129 18.528 1.00 94.81 99 PHE A O 1
ATOM 825 N N . SER A 1 100 ? -10.620 3.535 19.428 1.00 95.62 100 SER A N 1
ATOM 826 C CA . SER A 1 100 ? -10.444 4.302 18.201 1.00 95.62 100 SER A CA 1
ATOM 827 C C . SER A 1 100 ? -8.994 4.667 17.951 1.00 95.62 100 SER A C 1
ATOM 829 O O . SER A 1 100 ? -8.276 5.015 18.886 1.00 95.62 100 SER A O 1
ATOM 831 N N . VAL A 1 101 ? -8.604 4.653 16.680 1.00 94.62 101 VAL A N 1
ATOM 832 C CA . VAL A 1 101 ? -7.372 5.279 16.196 1.00 94.62 101 VAL A CA 1
ATOM 833 C C . VAL A 1 101 ? -7.782 6.444 15.308 1.00 94.62 101 VAL A C 1
ATOM 835 O O . VAL A 1 101 ? -8.528 6.258 14.345 1.00 94.62 101 VAL A O 1
ATOM 838 N N . ASN A 1 102 ? -7.322 7.643 15.661 1.00 93.56 102 ASN A N 1
ATOM 839 C CA . ASN A 1 102 ? -7.682 8.872 14.969 1.00 93.56 102 ASN A CA 1
ATOM 840 C C . ASN A 1 102 ? -6.446 9.492 14.317 1.00 93.56 102 ASN A C 1
ATOM 842 O O . ASN A 1 102 ? -5.438 9.695 14.989 1.00 93.56 102 ASN A O 1
ATOM 846 N N . LEU A 1 103 ? -6.546 9.862 13.040 1.00 89.56 103 LEU A N 1
ATOM 847 C CA . LEU A 1 103 ? -5.645 10.849 12.441 1.00 89.56 103 LEU A CA 1
ATOM 848 C C . LEU A 1 103 ? -6.310 12.217 12.594 1.00 89.56 103 LEU A C 1
ATOM 850 O O . LEU A 1 103 ? -7.449 12.383 12.160 1.00 89.56 103 LEU A O 1
ATOM 854 N N . LYS A 1 104 ? -5.636 13.181 13.223 1.00 88.56 104 LYS A N 1
ATOM 855 C CA . LYS A 1 104 ? -6.198 14.505 13.538 1.00 88.56 104 LYS A CA 1
ATOM 856 C C . LYS A 1 104 ? -5.483 15.621 12.779 1.00 88.56 104 LYS A C 1
ATOM 858 O O . LYS A 1 104 ? -4.314 15.486 12.429 1.00 88.56 104 LYS A O 1
ATOM 863 N N . ASN A 1 105 ? -6.191 16.725 12.557 1.00 82.94 105 ASN A N 1
ATOM 864 C CA . ASN A 1 105 ? -5.617 18.011 12.160 1.00 82.94 105 ASN A CA 1
ATOM 865 C C . ASN A 1 105 ? -6.314 19.121 12.951 1.00 82.94 105 ASN A C 1
ATOM 867 O O . ASN A 1 105 ? -7.442 19.497 12.634 1.00 82.94 105 ASN A O 1
ATOM 871 N N . GLY A 1 106 ? -5.670 19.596 14.019 1.00 87.12 106 GLY A N 1
ATOM 872 C CA . GLY A 1 106 ? -6.319 20.472 14.992 1.00 87.12 106 GLY A CA 1
ATOM 873 C C . GLY A 1 106 ? -7.556 19.803 15.602 1.00 87.12 106 GLY A C 1
ATOM 874 O O . GLY A 1 106 ? -7.459 18.722 16.187 1.00 87.12 106 GLY A O 1
ATOM 875 N N . ASN A 1 107 ? -8.716 20.441 15.428 1.00 88.12 107 ASN A N 1
ATOM 876 C CA . ASN A 1 107 ? -10.005 19.954 15.931 1.00 88.12 107 ASN A CA 1
ATOM 877 C C . ASN A 1 107 ? -10.691 18.937 15.002 1.00 88.12 107 ASN A C 1
ATOM 879 O O . ASN A 1 107 ? -11.649 18.286 15.419 1.00 88.12 107 ASN A O 1
ATOM 883 N N . ASP A 1 108 ? -10.209 18.778 13.769 1.00 85.38 108 ASP A N 1
ATOM 884 C CA . ASP A 1 108 ? -10.784 17.841 12.808 1.00 85.38 108 ASP A CA 1
ATOM 885 C C . ASP A 1 108 ? -10.208 16.431 12.990 1.00 85.38 108 ASP A C 1
ATOM 887 O O . ASP A 1 108 ? -9.017 16.243 13.273 1.00 85.38 108 ASP A O 1
ATOM 891 N N . ILE A 1 109 ? -11.045 15.419 12.743 1.00 88.38 109 ILE A N 1
ATOM 892 C CA . ILE A 1 109 ? -10.625 14.020 12.629 1.00 88.38 109 ILE A CA 1
ATOM 893 C C . ILE A 1 109 ? -10.643 13.642 11.155 1.00 88.38 109 ILE A C 1
ATOM 895 O O . ILE A 1 109 ? -11.680 13.460 10.520 1.00 88.38 109 ILE A O 1
ATOM 899 N N . LEU A 1 110 ? -9.443 13.505 10.619 1.00 82.62 110 LEU A N 1
ATOM 900 C CA . LEU A 1 110 ? -9.156 13.165 9.241 1.00 82.62 110 LEU A CA 1
ATOM 901 C C . LEU A 1 110 ? -9.548 11.722 8.902 1.00 82.62 110 LEU A C 1
ATOM 903 O O . LEU A 1 110 ? -10.053 11.461 7.809 1.00 82.62 110 LEU A O 1
ATOM 907 N N . LEU A 1 111 ? -9.315 10.815 9.846 1.00 87.25 111 LEU A N 1
ATOM 908 C CA . LEU A 1 111 ? -9.686 9.406 9.808 1.00 87.25 111 LEU A CA 1
ATOM 909 C C . LEU A 1 111 ? -10.056 8.996 11.226 1.00 87.25 111 LEU A C 1
ATOM 911 O O . LEU A 1 111 ? -9.225 9.120 12.121 1.00 87.25 111 LEU A O 1
ATOM 915 N N . HIS A 1 112 ? -11.263 8.486 11.412 1.00 92.19 112 HIS A N 1
ATOM 916 C CA . HIS A 1 112 ? -11.704 7.828 12.631 1.00 92.19 112 HIS A CA 1
ATOM 917 C C . HIS A 1 112 ? -11.863 6.344 12.339 1.00 92.19 112 HIS A C 1
ATOM 919 O O . HIS A 1 112 ? -12.795 5.968 11.639 1.00 92.19 112 HIS A O 1
ATOM 925 N N . PHE A 1 113 ? -10.966 5.506 12.850 1.00 93.62 113 PHE A N 1
ATOM 926 C CA . PHE A 1 113 ? -11.106 4.052 12.813 1.00 93.62 113 PHE A CA 1
ATOM 927 C C . PHE A 1 113 ? -11.622 3.578 14.167 1.00 93.62 113 PHE A C 1
ATOM 929 O O . PHE A 1 113 ? -10.922 3.742 15.163 1.00 93.62 113 PHE A O 1
ATOM 936 N N . ASN A 1 114 ? -12.818 2.993 14.220 1.00 95.62 114 ASN A N 1
ATOM 937 C CA . ASN A 1 114 ? -13.478 2.611 15.467 1.00 95.62 114 ASN A CA 1
ATOM 938 C C . ASN A 1 114 ? -14.080 1.200 15.421 1.00 95.62 114 ASN A C 1
ATOM 940 O O . ASN A 1 114 ? -15.247 1.020 15.062 1.00 95.62 114 ASN A O 1
ATOM 944 N N . PRO A 1 115 ? -13.309 0.177 15.824 1.00 95.00 115 PRO A N 1
ATOM 945 C CA . PRO A 1 115 ? -13.845 -1.148 16.098 1.00 95.00 115 PRO A CA 1
ATOM 946 C C . PRO A 1 115 ? -14.754 -1.145 17.329 1.00 95.00 115 PRO A C 1
ATOM 948 O O . PRO A 1 115 ? -14.361 -0.705 18.413 1.00 95.00 115 PRO A O 1
ATOM 951 N N . ARG A 1 116 ? -15.960 -1.693 17.166 1.00 95.44 116 ARG A N 1
ATOM 952 C CA . ARG A 1 116 ? -16.966 -1.894 18.214 1.00 95.44 116 ARG A CA 1
ATOM 953 C C . ARG A 1 116 ? -17.181 -3.396 18.389 1.00 95.44 116 ARG A C 1
ATOM 955 O O . ARG A 1 116 ? -17.876 -4.031 17.599 1.00 95.44 116 ARG A O 1
ATOM 962 N N . LEU A 1 117 ? -16.564 -3.974 19.421 1.00 93.69 117 LEU A N 1
ATOM 963 C CA . LEU A 1 117 ? -16.499 -5.431 19.607 1.00 93.69 117 LEU A CA 1
ATOM 964 C C . LEU A 1 117 ? -17.840 -6.040 20.016 1.00 93.69 117 LEU A C 1
ATOM 966 O O . LEU A 1 117 ? -18.071 -7.220 19.795 1.00 93.69 117 LEU A O 1
ATOM 970 N N . LYS A 1 118 ? -18.727 -5.257 20.637 1.00 91.81 118 LYS A N 1
ATOM 971 C CA . LYS A 1 118 ? -20.068 -5.733 20.998 1.00 91.81 118 LYS A CA 1
ATOM 972 C C . LYS A 1 118 ? -20.917 -6.031 19.762 1.00 91.81 118 LYS A C 1
ATOM 974 O O . LYS A 1 118 ? -21.611 -7.041 19.733 1.00 91.81 118 LYS A O 1
ATOM 979 N N . ASP A 1 119 ? -20.848 -5.144 18.776 1.00 92.56 119 ASP A N 1
ATOM 980 C CA . ASP A 1 119 ? -21.692 -5.192 17.582 1.00 92.56 119 ASP A CA 1
ATOM 981 C C . ASP A 1 119 ? -20.972 -5.864 16.402 1.00 92.56 119 ASP A C 1
ATOM 983 O O . ASP A 1 119 ? -21.527 -5.951 15.311 1.00 92.56 119 ASP A O 1
ATOM 987 N N . ASN A 1 120 ? -19.732 -6.327 16.615 1.00 93.31 120 ASN A N 1
ATOM 988 C CA . ASN A 1 120 ? -18.863 -6.916 15.598 1.00 93.31 120 ASN A CA 1
ATOM 989 C C . ASN A 1 120 ? -18.760 -6.053 14.333 1.00 93.31 120 ASN A C 1
ATOM 991 O O . ASN A 1 120 ? -18.845 -6.549 13.211 1.00 93.31 120 ASN A O 1
ATOM 995 N N . VAL A 1 121 ? -18.570 -4.745 14.513 1.00 92.31 121 VAL A N 1
ATOM 996 C CA . VAL A 1 121 ? -18.477 -3.798 13.400 1.00 92.31 121 VAL A CA 1
ATOM 997 C C . VAL A 1 121 ? -17.266 -2.899 13.538 1.00 92.31 121 VAL A C 1
ATOM 999 O O . VAL A 1 121 ? -16.878 -2.497 14.634 1.00 92.31 121 VAL A O 1
ATOM 1002 N N . ILE A 1 122 ? -16.668 -2.572 12.401 1.00 92.19 122 ILE A N 1
ATOM 1003 C CA . ILE A 1 122 ? -15.681 -1.507 12.301 1.00 92.19 122 ILE A CA 1
ATOM 1004 C C . ILE A 1 122 ? -16.374 -0.317 11.661 1.00 92.19 122 ILE A C 1
ATOM 1006 O O . ILE A 1 122 ? -17.015 -0.450 10.623 1.00 92.19 122 ILE A O 1
ATOM 1010 N N . VAL A 1 123 ? -16.246 0.836 12.299 1.00 93.06 123 VAL A N 1
ATOM 1011 C CA . VAL A 1 123 ? -16.730 2.102 11.770 1.00 93.06 123 VAL A CA 1
ATOM 1012 C C . VAL A 1 123 ? -15.547 2.926 11.301 1.00 93.06 123 VAL A C 1
ATOM 1014 O O . VAL A 1 123 ? -14.573 3.095 12.034 1.00 93.06 123 VAL A O 1
ATOM 1017 N N . PHE A 1 124 ? -15.663 3.454 10.090 1.00 88.88 124 PHE A N 1
ATOM 1018 C CA . PHE A 1 124 ? -14.834 4.539 9.606 1.00 88.88 124 PHE A CA 1
ATOM 1019 C C . PHE A 1 124 ? -15.658 5.811 9.483 1.00 88.88 124 PHE A C 1
ATOM 1021 O O . PHE A 1 124 ? -16.815 5.772 9.070 1.00 88.88 124 PHE A O 1
ATOM 1028 N N . ASN A 1 125 ? -15.069 6.948 9.832 1.00 89.38 125 ASN A N 1
ATOM 1029 C CA . ASN A 1 125 ? -15.684 8.247 9.588 1.00 89.38 125 ASN A CA 1
ATOM 1030 C C . ASN A 1 125 ? -14.612 9.350 9.535 1.00 89.38 125 ASN A C 1
ATOM 1032 O O . ASN A 1 125 ? -13.424 9.102 9.758 1.00 89.38 125 ASN A O 1
ATOM 1036 N N . SER A 1 126 ? -15.033 10.576 9.272 1.00 84.75 126 SER A N 1
ATOM 1037 C CA . SER A 1 126 ? -14.289 11.803 9.518 1.00 84.75 126 SER A CA 1
ATOM 1038 C C . SER A 1 126 ? -15.136 12.766 10.354 1.00 84.75 126 SER A C 1
ATOM 1040 O O . SER A 1 126 ? -16.361 12.663 10.414 1.00 84.75 126 SER A O 1
ATOM 1042 N N . PHE A 1 127 ? -14.475 13.691 11.040 1.00 87.69 127 PHE A N 1
ATOM 1043 C CA . PHE A 1 127 ? -15.111 14.762 11.801 1.00 87.69 127 PHE A CA 1
ATOM 1044 C C . PHE A 1 127 ? -14.574 16.089 11.285 1.00 87.69 127 PHE A C 1
ATOM 1046 O O . PHE A 1 127 ? -13.359 16.293 11.269 1.00 87.69 127 PHE A O 1
ATOM 1053 N N . SER A 1 128 ? -15.465 16.965 10.833 1.00 85.31 128 SER A N 1
ATOM 1054 C CA . SER A 1 128 ? -15.092 18.272 10.290 1.00 85.31 128 SER A CA 1
ATOM 1055 C C . SER A 1 128 ? -16.219 19.271 10.478 1.00 85.31 128 SER A C 1
ATOM 1057 O O . SER A 1 128 ? -17.386 18.892 10.405 1.00 85.31 128 SER A O 1
ATOM 1059 N N . ASN A 1 129 ? -15.879 20.544 10.686 1.00 85.62 129 ASN A N 1
ATOM 1060 C CA . ASN A 1 129 ? -16.854 21.619 10.934 1.00 85.62 129 ASN A CA 1
ATOM 1061 C C . ASN A 1 129 ? -17.806 21.321 12.109 1.00 85.62 129 ASN A C 1
ATOM 1063 O O . ASN A 1 129 ? -18.970 21.699 12.077 1.00 85.62 129 ASN A O 1
ATOM 1067 N N . GLY A 1 130 ? -17.314 20.623 13.136 1.00 88.94 130 GLY A N 1
ATOM 1068 C CA . GLY A 1 130 ? -18.103 20.292 14.324 1.00 88.94 130 GLY A CA 1
ATOM 1069 C C . GLY A 1 130 ? -19.046 19.094 14.171 1.00 88.94 130 GLY A C 1
ATOM 1070 O O . GLY A 1 130 ? -19.755 18.780 15.124 1.00 88.94 130 GLY A O 1
ATOM 1071 N N . GLU A 1 131 ? -19.040 18.397 13.029 1.00 92.88 131 GLU A N 1
ATOM 1072 C CA . GLU A 1 131 ? -19.955 17.283 12.765 1.00 92.88 131 GLU A CA 1
ATOM 1073 C C . GLU A 1 131 ? -19.242 16.030 12.238 1.00 92.88 131 GLU A C 1
ATOM 1075 O O . GLU A 1 131 ? -18.281 16.090 11.457 1.00 92.88 131 GLU A O 1
ATOM 1080 N N . TRP A 1 132 ? -19.758 14.865 12.642 1.00 93.38 132 TRP A N 1
ATOM 1081 C CA . TRP A 1 132 ? -19.418 13.584 12.027 1.00 93.38 132 TRP A CA 1
ATOM 1082 C C . TRP A 1 132 ? -19.955 13.533 10.603 1.00 93.38 132 TRP A C 1
ATOM 1084 O O . TRP A 1 132 ? -21.092 13.915 10.339 1.00 93.38 132 TRP A O 1
ATOM 1094 N N . GLN A 1 133 ? -19.132 13.043 9.688 1.00 88.94 133 GLN A N 1
ATOM 1095 C CA . GLN A 1 133 ? -19.502 12.901 8.290 1.00 88.94 133 GLN A CA 1
ATOM 1096 C C . GLN A 1 133 ? -20.209 11.553 8.057 1.00 88.94 133 GLN A C 1
ATOM 1098 O O . GLN A 1 133 ? -20.702 10.905 8.988 1.00 88.94 133 GLN A O 1
ATOM 1103 N N . HIS A 1 134 ? -20.298 11.130 6.795 1.00 84.56 134 HIS A N 1
ATOM 1104 C CA . HIS A 1 134 ? -20.900 9.849 6.442 1.00 84.56 134 HIS A CA 1
ATOM 1105 C C . HIS A 1 134 ? -20.091 8.675 7.008 1.00 84.56 134 HIS A C 1
ATOM 1107 O O . HIS A 1 134 ? -18.895 8.544 6.751 1.00 84.56 134 HIS A O 1
ATOM 1113 N N . GLU A 1 135 ? -20.770 7.813 7.759 1.00 90.56 135 GLU A N 1
ATOM 1114 C CA . GLU A 1 135 ? -20.175 6.624 8.354 1.00 90.56 135 GLU A CA 1
ATOM 1115 C C . GLU A 1 135 ? -19.986 5.524 7.299 1.00 90.56 135 GLU A C 1
ATOM 1117 O O . GLU A 1 135 ? -20.933 5.126 6.626 1.00 90.56 135 GLU A O 1
ATOM 1122 N N . GLU A 1 136 ? -18.772 4.992 7.186 1.00 82.88 136 GLU A N 1
ATOM 1123 C CA . GLU A 1 136 ? -18.446 3.868 6.310 1.00 82.88 136 GLU A CA 1
ATOM 1124 C C . GLU A 1 136 ? -18.245 2.592 7.138 1.00 82.88 136 GLU A C 1
ATOM 1126 O O . GLU A 1 136 ? -17.504 2.569 8.126 1.00 82.88 136 GLU A O 1
ATOM 1131 N N . ARG A 1 137 ? -18.894 1.500 6.721 1.00 87.00 137 ARG A N 1
ATOM 1132 C CA . ARG A 1 137 ? -18.794 0.182 7.363 1.00 87.00 137 ARG A CA 1
ATOM 1133 C C . ARG A 1 137 ? -18.322 -0.848 6.335 1.00 87.00 137 ARG A C 1
ATOM 1135 O O . ARG A 1 137 ? -19.080 -1.157 5.415 1.00 87.00 137 ARG A O 1
ATOM 1142 N N . PRO A 1 138 ? -17.094 -1.380 6.446 1.00 75.62 138 PRO A N 1
ATOM 1143 C CA . PRO A 1 138 ? -16.603 -2.379 5.510 1.00 75.62 138 PRO A CA 1
ATOM 1144 C C . PRO A 1 138 ? -17.343 -3.704 5.707 1.00 75.62 138 PRO A C 1
ATOM 1146 O O . PRO A 1 138 ? -17.577 -4.139 6.837 1.00 75.62 138 PRO A O 1
ATOM 1149 N N . SER A 1 139 ? -17.658 -4.378 4.601 1.00 76.25 139 SER A N 1
ATOM 1150 C CA . SER A 1 139 ? -18.213 -5.732 4.633 1.00 76.25 139 SER A CA 1
ATOM 1151 C C . SER A 1 139 ? -17.085 -6.751 4.798 1.00 76.25 139 SER A C 1
ATOM 1153 O O . SER A 1 139 ? -16.598 -7.333 3.832 1.00 76.25 139 SER A O 1
ATOM 1155 N N . ILE A 1 140 ? -16.610 -6.910 6.034 1.00 73.88 140 ILE A N 1
ATOM 1156 C CA . ILE A 1 140 ? -15.587 -7.897 6.394 1.00 73.88 140 ILE A CA 1
ATOM 1157 C C . ILE A 1 140 ? -16.043 -8.744 7.579 1.00 73.88 140 ILE A C 1
ATOM 1159 O O . ILE A 1 140 ? -16.855 -8.316 8.399 1.00 73.88 140 ILE A O 1
ATOM 1163 N N . VAL A 1 141 ? -15.463 -9.936 7.716 1.00 80.31 141 VAL A N 1
ATOM 1164 C CA . VAL A 1 141 ? -15.577 -10.701 8.962 1.00 80.31 141 VAL A CA 1
ATOM 1165 C C . VAL A 1 141 ? -14.863 -9.920 10.064 1.00 80.31 141 VAL A C 1
ATOM 1167 O O . VAL A 1 141 ? -13.686 -9.593 9.925 1.00 80.31 141 VAL A O 1
ATOM 1170 N N . PHE A 1 142 ? -15.574 -9.609 11.149 1.00 88.69 142 PHE A N 1
ATOM 1171 C CA . PHE A 1 142 ? -15.021 -8.818 12.244 1.00 88.69 142 PHE A CA 1
ATOM 1172 C C . PHE A 1 142 ? -13.779 -9.504 12.849 1.00 88.69 142 PHE A C 1
ATOM 1174 O O . PHE A 1 142 ? -13.868 -10.666 13.253 1.00 88.69 142 PHE A O 1
ATOM 1181 N N . PRO A 1 143 ? -12.620 -8.822 12.907 1.00 86.00 143 PRO A N 1
ATOM 1182 C CA . PRO A 1 143 ? -11.344 -9.484 13.180 1.00 86.00 143 PRO A CA 1
ATOM 1183 C C . PRO A 1 143 ? -10.940 -9.487 14.661 1.00 86.00 143 PRO A C 1
ATOM 1185 O O . PRO A 1 143 ? -10.009 -10.202 15.040 1.00 86.00 143 PRO A O 1
ATOM 1188 N N . PHE A 1 144 ? -11.594 -8.673 15.496 1.00 89.19 144 PHE A N 1
ATOM 1189 C CA . PHE A 1 144 ? -11.194 -8.476 16.887 1.00 89.19 144 PHE A CA 1
ATOM 1190 C C . PHE A 1 144 ? -11.910 -9.437 17.836 1.00 89.19 144 PHE A C 1
ATOM 1192 O O . PHE A 1 144 ? -13.133 -9.531 17.870 1.00 89.19 144 PHE A O 1
ATOM 1199 N N . GLU A 1 145 ? -11.123 -10.089 18.678 1.00 89.50 145 GLU A N 1
ATOM 1200 C CA . GLU A 1 145 ? -11.545 -10.893 19.815 1.00 89.50 145 GLU A CA 1
ATOM 1201 C C . GLU A 1 145 ? -11.031 -10.242 21.095 1.00 89.50 145 GLU A C 1
ATOM 1203 O O . GLU A 1 145 ? -9.958 -9.645 21.100 1.00 89.50 145 GLU A O 1
ATOM 1208 N N . ARG A 1 146 ? -11.751 -10.428 22.201 1.00 90.88 146 ARG A N 1
ATOM 1209 C CA . ARG A 1 146 ? -11.368 -9.920 23.525 1.00 90.88 146 ARG A CA 1
ATOM 1210 C C . ARG A 1 146 ? -10.077 -10.555 24.035 1.00 90.88 146 ARG A C 1
ATOM 1212 O O . ARG A 1 146 ? -9.785 -11.721 23.759 1.00 90.88 146 ARG A O 1
ATOM 1219 N N . LYS A 1 147 ? -9.332 -9.817 24.864 1.00 90.88 147 LYS A N 1
ATOM 1220 C CA . LYS A 1 147 ? -8.052 -10.241 25.473 1.00 90.88 147 LYS A CA 1
ATOM 1221 C C . LYS A 1 147 ? -6.956 -10.654 24.477 1.00 90.88 147 LYS A C 1
ATOM 1223 O O . LYS A 1 147 ? -5.961 -11.244 24.906 1.00 90.88 147 LYS A O 1
ATOM 1228 N N . LYS A 1 148 ? -7.086 -10.364 23.180 1.00 88.81 148 LYS A N 1
ATOM 1229 C CA . LYS A 1 148 ? -6.065 -10.665 22.165 1.00 88.81 148 LYS A CA 1
ATOM 1230 C C . LYS A 1 148 ? -5.217 -9.442 21.834 1.00 88.81 148 LYS A C 1
ATOM 1232 O O . LYS A 1 148 ? -5.629 -8.305 22.054 1.00 88.81 148 LYS A O 1
ATOM 1237 N N . ILE A 1 149 ? -4.012 -9.708 21.337 1.00 86.12 149 ILE A N 1
ATOM 1238 C CA . ILE A 1 149 ? -3.063 -8.693 20.880 1.00 86.12 149 ILE A CA 1
ATOM 1239 C C . ILE A 1 149 ? -3.134 -8.619 19.359 1.00 86.12 149 ILE A C 1
ATOM 1241 O O . ILE A 1 149 ? -3.089 -9.654 18.688 1.00 86.12 149 ILE A O 1
ATOM 1245 N N . TYR A 1 150 ? -3.213 -7.402 18.839 1.00 85.31 150 TYR A N 1
ATOM 1246 C CA . TYR A 1 150 ? -3.274 -7.105 17.418 1.00 85.31 150 TYR A CA 1
ATOM 1247 C C . TYR A 1 150 ? -2.213 -6.089 17.041 1.00 85.31 150 TYR A C 1
ATOM 1249 O O . TYR A 1 150 ? -1.973 -5.136 17.785 1.00 85.31 150 TYR A O 1
ATOM 1257 N N . THR A 1 151 ? -1.660 -6.273 15.850 1.00 82.75 151 THR A N 1
ATOM 1258 C CA . THR A 1 151 ? -0.947 -5.224 15.134 1.00 82.75 151 THR A CA 1
ATOM 1259 C C . THR A 1 151 ? -1.898 -4.653 14.092 1.00 82.75 151 THR A C 1
ATOM 1261 O O . THR A 1 151 ? -2.497 -5.390 13.304 1.00 82.75 151 THR A O 1
ATOM 1264 N N . ILE A 1 152 ? -2.075 -3.336 14.130 1.00 84.69 152 ILE A N 1
ATOM 1265 C CA . ILE A 1 152 ? -2.899 -2.574 13.197 1.00 84.69 152 ILE A CA 1
ATOM 1266 C C . ILE A 1 152 ? -1.979 -1.629 12.443 1.00 84.69 152 ILE A C 1
ATOM 1268 O O . ILE A 1 152 ? -1.263 -0.841 13.060 1.00 84.69 152 ILE A O 1
ATOM 1272 N N . GLU A 1 153 ? -2.001 -1.690 11.119 1.00 81.19 153 GLU A N 1
ATOM 1273 C CA . GLU A 1 153 ? -1.172 -0.834 10.277 1.00 81.19 153 GLU A CA 1
ATOM 1274 C C . GLU A 1 153 ? -2.036 0.010 9.361 1.00 81.19 153 GLU A C 1
ATOM 1276 O O . GLU A 1 153 ? -2.867 -0.519 8.631 1.00 81.19 153 GLU A O 1
ATOM 1281 N N . PHE A 1 154 ? -1.807 1.315 9.383 1.00 81.12 154 PHE A N 1
ATOM 1282 C CA . PHE A 1 154 ? -2.383 2.274 8.458 1.00 81.12 154 PHE A CA 1
ATOM 1283 C C . PHE A 1 154 ? -1.305 2.638 7.446 1.00 81.12 154 PHE A C 1
ATOM 1285 O O . PHE A 1 154 ? -0.206 3.034 7.836 1.00 81.12 154 PHE A O 1
ATOM 1292 N N . VAL A 1 155 ? -1.624 2.521 6.163 1.00 74.81 155 VAL A N 1
ATOM 1293 C CA . VAL A 1 155 ? -0.747 2.935 5.063 1.00 74.81 155 VAL A CA 1
ATOM 1294 C C . VAL A 1 155 ? -1.498 3.955 4.222 1.00 74.81 155 VAL A C 1
ATOM 1296 O O . VAL A 1 155 ? -2.601 3.665 3.750 1.00 74.81 155 VAL A O 1
ATOM 1299 N N . ALA A 1 156 ? -0.940 5.156 4.083 1.00 70.12 156 ALA A N 1
ATOM 1300 C CA . ALA A 1 156 ? -1.484 6.175 3.195 1.00 70.12 156 ALA A CA 1
ATOM 1301 C C . ALA A 1 156 ? -0.953 5.977 1.774 1.00 70.12 156 ALA A C 1
ATOM 1303 O O . ALA A 1 156 ? 0.248 5.848 1.557 1.00 70.12 156 ALA A O 1
ATOM 1304 N N . THR A 1 157 ? -1.872 5.982 0.814 1.00 62.50 157 THR A N 1
ATOM 1305 C CA . THR A 1 157 ? -1.567 5.861 -0.613 1.00 62.50 157 THR A CA 1
ATOM 1306 C C . THR A 1 157 ? -2.415 6.831 -1.434 1.00 62.50 157 THR A C 1
ATOM 1308 O O . THR A 1 157 ? -3.580 7.086 -1.102 1.00 62.50 157 THR A O 1
ATOM 1311 N N . THR A 1 158 ? -1.830 7.401 -2.487 1.00 54.00 158 THR A N 1
ATOM 1312 C CA . THR A 1 158 ? -2.508 8.305 -3.428 1.00 54.00 158 THR A CA 1
ATOM 1313 C C . THR A 1 158 ? -2.908 7.640 -4.744 1.00 54.00 158 THR A C 1
ATOM 1315 O O . THR A 1 158 ? -3.814 8.162 -5.393 1.00 54.00 158 THR A O 1
ATOM 1318 N N . ASP A 1 159 ? -2.334 6.482 -5.106 1.00 56.12 159 ASP A N 1
ATOM 1319 C CA . ASP A 1 159 ? -2.466 5.896 -6.448 1.00 56.12 159 ASP A CA 1
ATOM 1320 C C . ASP A 1 159 ? -2.582 4.369 -6.459 1.00 56.12 159 ASP A C 1
ATOM 1322 O O . ASP A 1 159 ? -1.833 3.659 -5.805 1.00 56.12 159 ASP A O 1
ATOM 1326 N N . SER A 1 160 ? -3.501 3.852 -7.285 1.00 59.28 160 SER A N 1
ATOM 1327 C CA . SER A 1 160 ? -3.707 2.410 -7.512 1.00 59.28 160 SER A CA 1
ATOM 1328 C C . SER A 1 160 ? -2.698 1.831 -8.510 1.00 59.28 160 SER A C 1
ATOM 1330 O O . SER A 1 160 ? -3.099 1.249 -9.519 1.00 59.28 160 SER A O 1
ATOM 1332 N N . SER A 1 161 ? -1.407 2.043 -8.287 1.00 61.66 161 SER A N 1
ATOM 1333 C CA . SER A 1 161 ? -0.352 1.500 -9.147 1.00 61.66 161 SER A CA 1
ATOM 1334 C C . SER A 1 161 ? 0.508 0.507 -8.392 1.00 61.66 161 SER A C 1
ATOM 1336 O O . SER A 1 161 ? 0.869 0.780 -7.256 1.00 61.66 161 SER A O 1
ATOM 1338 N N . ALA A 1 162 ? 0.881 -0.592 -9.038 1.00 77.12 162 ALA A N 1
ATOM 1339 C CA . ALA A 1 162 ? 2.052 -1.365 -8.636 1.00 77.12 162 ALA A CA 1
ATOM 1340 C C . ALA A 1 162 ? 3.227 -0.944 -9.516 1.00 77.12 162 ALA A C 1
ATOM 1342 O O . ALA A 1 162 ? 3.013 -0.559 -10.670 1.00 77.12 162 ALA A O 1
ATOM 1343 N N . LEU A 1 163 ? 4.452 -1.039 -9.018 1.00 83.44 163 LEU A N 1
ATOM 1344 C CA . LEU A 1 163 ? 5.638 -0.943 -9.858 1.00 83.44 163 LEU A CA 1
ATOM 1345 C C . LEU A 1 163 ? 6.636 -2.049 -9.537 1.00 83.44 163 LEU A C 1
ATOM 1347 O O . LEU A 1 163 ? 6.721 -2.509 -8.398 1.00 83.44 163 LEU A O 1
ATOM 1351 N N . VAL A 1 164 ? 7.370 -2.467 -10.564 1.00 90.56 164 VAL A N 1
ATOM 1352 C CA . VAL A 1 164 ? 8.573 -3.292 -10.456 1.00 90.56 164 VAL A CA 1
ATOM 1353 C C . VAL A 1 164 ? 9.675 -2.602 -11.250 1.00 90.56 164 VAL A C 1
ATOM 1355 O O . VAL A 1 164 ? 9.525 -2.386 -12.452 1.00 90.56 164 VAL A O 1
ATOM 1358 N N . ASN A 1 165 ? 10.768 -2.261 -10.579 1.00 92.19 165 ASN A N 1
ATOM 1359 C CA . ASN A 1 165 ? 11.936 -1.608 -11.150 1.00 92.19 165 ASN A CA 1
ATOM 1360 C C . ASN A 1 165 ? 13.138 -2.555 -11.113 1.00 92.19 165 ASN A C 1
ATOM 1362 O O . ASN A 1 165 ? 13.429 -3.138 -10.069 1.00 92.19 165 ASN A O 1
ATOM 1366 N N . LEU A 1 166 ? 13.870 -2.660 -12.223 1.00 91.00 166 LEU A N 1
ATOM 1367 C CA . LEU A 1 166 ? 15.246 -3.166 -12.243 1.00 91.00 166 LEU A CA 1
ATOM 1368 C C . LEU A 1 166 ? 16.188 -1.965 -12.221 1.00 91.00 166 LEU A C 1
ATOM 1370 O O . LEU A 1 166 ? 16.082 -1.109 -13.099 1.00 91.00 166 LEU A O 1
ATOM 1374 N N . LYS A 1 167 ? 17.075 -1.880 -11.227 1.00 89.06 167 LYS A N 1
ATOM 1375 C CA . LYS A 1 167 ? 17.883 -0.680 -10.970 1.00 89.06 167 LYS A CA 1
ATOM 1376 C C . LYS A 1 167 ? 19.379 -0.928 -11.075 1.00 89.06 167 LYS A C 1
ATOM 1378 O O . LYS A 1 167 ? 19.854 -1.980 -10.650 1.00 89.06 167 LYS A O 1
ATOM 1383 N N . ASP A 1 168 ? 20.106 0.083 -11.539 1.00 89.94 168 ASP A N 1
ATOM 1384 C CA . ASP A 1 168 ? 21.560 0.204 -11.414 1.00 89.94 168 ASP A CA 1
ATOM 1385 C C . ASP A 1 168 ? 21.893 1.522 -10.702 1.00 89.94 168 ASP A C 1
ATOM 1387 O O . ASP A 1 168 ? 21.858 2.596 -11.297 1.00 89.94 168 ASP A O 1
ATOM 1391 N N . GLY A 1 169 ? 22.127 1.456 -9.388 1.00 86.25 169 GLY A N 1
ATOM 1392 C CA . GLY A 1 169 ? 22.239 2.659 -8.563 1.00 86.25 169 GLY A CA 1
ATOM 1393 C C . GLY A 1 169 ? 20.949 3.488 -8.595 1.00 86.25 169 GLY A C 1
ATOM 1394 O O . GLY A 1 169 ? 19.892 3.019 -8.154 1.00 86.25 169 GLY A O 1
ATOM 1395 N N . ASP A 1 170 ? 21.050 4.716 -9.104 1.00 82.88 170 ASP A N 1
ATOM 1396 C CA . ASP A 1 170 ? 19.920 5.638 -9.252 1.00 82.88 170 ASP A CA 1
ATOM 1397 C C . ASP A 1 170 ? 19.148 5.445 -10.570 1.00 82.88 170 ASP A C 1
ATOM 1399 O O . ASP A 1 170 ? 17.996 5.876 -10.664 1.00 82.88 170 ASP A O 1
ATOM 1403 N N . ASP A 1 171 ? 19.725 4.737 -11.546 1.00 85.31 171 ASP A N 1
ATOM 1404 C CA . ASP A 1 171 ? 19.075 4.443 -12.822 1.00 85.31 171 ASP A CA 1
ATOM 1405 C C . ASP A 1 171 ? 18.050 3.304 -12.678 1.00 85.31 171 ASP A C 1
ATOM 1407 O O . ASP A 1 171 ? 18.204 2.373 -11.879 1.00 85.31 171 ASP A O 1
ATOM 1411 N N . ILE A 1 172 ? 16.998 3.349 -13.498 1.00 91.50 172 ILE A N 1
ATOM 1412 C CA . ILE A 1 172 ? 15.987 2.299 -13.653 1.00 91.50 172 ILE A CA 1
ATOM 1413 C C . ILE A 1 172 ? 16.085 1.760 -15.080 1.00 91.50 172 ILE A C 1
ATOM 1415 O O . ILE A 1 172 ? 15.609 2.388 -16.020 1.00 91.50 172 ILE A O 1
ATOM 1419 N N . LEU A 1 173 ? 16.656 0.568 -15.237 1.00 93.19 173 LEU A N 1
ATOM 1420 C CA . LEU A 1 173 ? 16.869 -0.105 -16.524 1.00 93.19 173 LEU A CA 1
ATOM 1421 C C . LEU A 1 173 ? 15.582 -0.723 -17.094 1.00 93.19 173 LEU A C 1
ATOM 1423 O O . LEU A 1 173 ? 15.479 -0.980 -18.293 1.00 93.19 173 LEU A O 1
ATOM 1427 N N . LEU A 1 174 ? 14.602 -0.980 -16.226 1.00 95.69 174 LEU A N 1
ATOM 1428 C CA . LEU A 1 174 ? 13.252 -1.407 -16.584 1.00 95.69 174 LEU A CA 1
ATOM 1429 C C . LEU A 1 174 ? 12.290 -0.950 -15.493 1.00 95.69 174 LEU A C 1
ATOM 1431 O O . LEU A 1 174 ? 12.417 -1.378 -14.351 1.00 95.69 174 LEU A O 1
ATOM 1435 N N . HIS A 1 175 ? 11.315 -0.124 -15.856 1.00 94.75 175 HIS A N 1
ATOM 1436 C CA . HIS A 1 175 ? 10.182 0.268 -15.024 1.00 94.75 175 HIS A CA 1
ATOM 1437 C C . HIS A 1 175 ? 8.919 -0.401 -15.555 1.00 94.75 175 HIS A C 1
ATOM 1439 O O . HIS A 1 175 ? 8.443 -0.023 -16.618 1.00 94.75 175 HIS A O 1
ATOM 1445 N N . PHE A 1 176 ? 8.370 -1.378 -14.839 1.00 96.00 176 PHE A N 1
ATOM 1446 C CA . PHE A 1 176 ? 7.087 -2.008 -15.146 1.00 96.00 176 PHE A CA 1
ATOM 1447 C C . PHE A 1 176 ? 6.017 -1.462 -14.207 1.00 96.00 176 PHE A C 1
ATOM 1449 O O . PHE A 1 176 ? 6.056 -1.721 -13.006 1.00 96.00 176 PHE A O 1
ATOM 1456 N N . ASN A 1 177 ? 5.048 -0.719 -14.740 1.00 94.00 177 ASN A N 1
ATOM 1457 C CA . ASN A 1 177 ? 4.071 0.008 -13.936 1.00 94.00 177 ASN A CA 1
ATOM 1458 C C . ASN A 1 177 ? 2.630 -0.231 -14.404 1.00 94.00 177 ASN A C 1
ATOM 1460 O O . ASN A 1 177 ? 2.092 0.543 -15.203 1.00 94.00 177 ASN A O 1
ATOM 1464 N N . PRO A 1 178 ? 1.971 -1.296 -13.915 1.00 92.56 178 PRO A N 1
ATOM 1465 C CA . PRO A 1 178 ? 0.532 -1.458 -14.075 1.00 92.56 178 PRO A CA 1
ATOM 1466 C C . PRO A 1 178 ? -0.238 -0.406 -13.265 1.00 92.56 178 PRO A C 1
ATOM 1468 O O . PRO A 1 178 ? -0.191 -0.363 -12.031 1.00 92.56 178 PRO A O 1
ATOM 1471 N N . ARG A 1 179 ? -1.005 0.428 -13.971 1.00 88.25 179 ARG A N 1
ATOM 1472 C CA . ARG A 1 179 ? -1.866 1.477 -13.411 1.00 88.25 179 ARG A CA 1
ATOM 1473 C C . ARG A 1 179 ? -3.31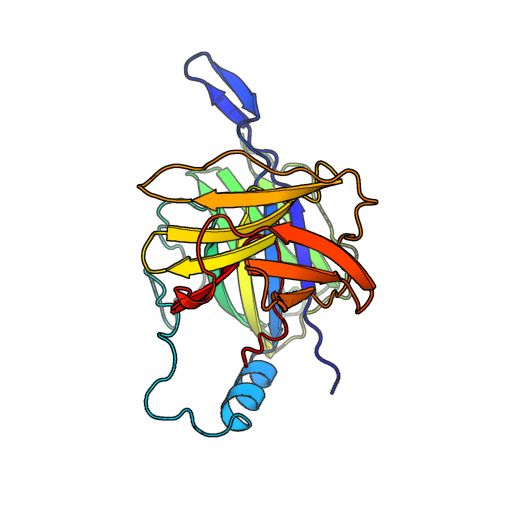9 1.013 -13.478 1.00 88.25 179 ARG A C 1
ATOM 1475 O O . ARG A 1 179 ? -3.979 1.157 -14.503 1.00 88.25 179 ARG A O 1
ATOM 1482 N N . LEU A 1 180 ? -3.842 0.476 -12.371 1.00 83.56 180 LEU A N 1
ATOM 1483 C CA . LEU A 1 180 ? -5.176 -0.149 -12.336 1.00 83.56 180 LEU A CA 1
ATOM 1484 C C . LEU A 1 180 ? -6.315 0.831 -12.632 1.00 83.56 180 LEU A C 1
ATOM 1486 O O . LEU A 1 180 ? -7.387 0.414 -13.047 1.00 83.56 180 LEU A O 1
ATOM 1490 N N . LYS A 1 181 ? -6.121 2.125 -12.361 1.00 80.25 181 LYS A N 1
ATOM 1491 C CA . LYS A 1 181 ? -7.150 3.146 -12.590 1.00 80.25 181 LYS A CA 1
ATOM 1492 C C . LYS A 1 181 ? -7.404 3.390 -14.078 1.00 80.25 181 LYS A C 1
ATOM 1494 O O . LYS A 1 181 ? -8.554 3.572 -14.461 1.00 80.25 181 LYS A O 1
ATOM 1499 N N . ASP A 1 182 ? -6.332 3.423 -14.860 1.00 85.12 182 ASP A N 1
ATOM 1500 C CA . ASP A 1 182 ? -6.374 3.749 -16.286 1.00 85.12 182 ASP A CA 1
ATOM 1501 C C . ASP A 1 182 ? -6.339 2.479 -17.153 1.00 85.12 182 ASP A C 1
ATOM 1503 O O . ASP A 1 182 ? -6.331 2.576 -18.375 1.00 85.12 182 ASP A O 1
ATOM 1507 N N . GLU A 1 183 ? -6.280 1.302 -16.513 1.00 90.62 183 GLU A N 1
ATOM 1508 C CA . GLU A 1 183 ? -6.169 -0.019 -17.144 1.00 90.62 183 GLU A CA 1
ATOM 1509 C C . GLU A 1 183 ? -5.051 -0.078 -18.195 1.00 90.62 183 GLU A C 1
ATOM 1511 O O . GLU A 1 183 ? -5.173 -0.686 -19.256 1.00 90.62 183 GLU A O 1
ATOM 1516 N N . VAL A 1 184 ? -3.922 0.558 -17.876 1.00 92.38 184 VAL A N 1
ATOM 1517 C CA . VAL A 1 184 ? -2.741 0.623 -18.737 1.00 92.38 184 VAL A CA 1
ATOM 1518 C C . VAL A 1 184 ? -1.527 0.084 -18.003 1.00 92.38 184 VAL A C 1
ATOM 1520 O O . VAL A 1 184 ? -1.379 0.236 -16.788 1.00 92.38 184 VAL A O 1
ATOM 1523 N N . ILE A 1 185 ? -0.635 -0.537 -18.760 1.00 94.94 185 ILE A N 1
ATOM 1524 C CA . ILE A 1 185 ? 0.693 -0.908 -18.295 1.00 94.94 185 ILE A CA 1
ATOM 1525 C C . ILE A 1 185 ? 1.678 0.024 -18.979 1.00 94.94 185 ILE A C 1
ATOM 1527 O O . ILE A 1 185 ? 1.651 0.167 -20.200 1.00 94.94 185 ILE A O 1
ATOM 1531 N N . VAL A 1 186 ? 2.515 0.676 -18.180 1.00 95.38 186 VAL A N 1
ATOM 1532 C CA . VAL A 1 186 ? 3.587 1.534 -18.675 1.00 95.38 186 VAL A CA 1
ATOM 1533 C C . VAL A 1 186 ? 4.915 0.825 -18.481 1.00 95.38 186 VAL A C 1
ATOM 1535 O O . VAL A 1 186 ? 5.194 0.324 -17.391 1.00 95.38 186 VAL A O 1
ATOM 1538 N N . PHE A 1 187 ? 5.718 0.815 -19.539 1.00 96.50 187 PHE A N 1
ATOM 1539 C CA . PHE A 1 187 ? 7.123 0.448 -19.501 1.00 96.50 187 PHE A CA 1
ATOM 1540 C C . PHE A 1 187 ? 7.986 1.678 -19.757 1.00 96.50 187 PHE A C 1
ATOM 1542 O O . PHE A 1 187 ? 7.650 2.504 -20.608 1.00 96.50 187 PHE A O 1
ATOM 1549 N N . ASN A 1 188 ? 9.091 1.831 -19.033 1.00 95.25 188 ASN A N 1
ATOM 1550 C CA . ASN A 1 188 ? 10.054 2.898 -19.303 1.00 95.25 188 ASN A CA 1
ATOM 1551 C C . ASN A 1 188 ? 11.438 2.571 -18.721 1.00 95.25 188 ASN A C 1
ATOM 1553 O O . ASN A 1 188 ? 11.616 1.537 -18.079 1.00 95.25 188 ASN A O 1
ATOM 1557 N N . VAL A 1 189 ? 12.395 3.474 -18.921 1.00 89.81 189 VAL A N 1
ATOM 1558 C CA . VAL A 1 189 ? 13.669 3.532 -18.198 1.00 89.81 189 VAL A CA 1
ATOM 1559 C C . VAL A 1 189 ? 13.856 4.940 -17.622 1.00 89.81 189 VAL A C 1
ATOM 1561 O O . VAL A 1 189 ? 13.310 5.910 -18.160 1.00 89.81 189 VAL A O 1
ATOM 1564 N N . PHE A 1 190 ? 14.610 5.042 -16.535 1.00 89.38 190 PHE A N 1
ATOM 1565 C CA . PHE A 1 190 ? 15.038 6.303 -15.931 1.00 89.38 190 PHE A CA 1
ATOM 1566 C C . PHE A 1 190 ? 16.560 6.322 -15.926 1.00 89.38 190 PHE A C 1
ATOM 1568 O O . PHE A 1 190 ? 17.167 5.450 -15.312 1.00 89.38 190 PHE A O 1
ATOM 1575 N N . THR A 1 191 ? 17.161 7.257 -16.646 1.00 85.50 191 THR A N 1
ATOM 1576 C CA . THR A 1 191 ? 18.612 7.315 -16.863 1.00 85.50 191 THR A CA 1
ATOM 1577 C C . THR A 1 191 ? 19.040 8.773 -16.889 1.00 85.50 191 THR A C 1
ATOM 1579 O O . THR A 1 191 ? 18.276 9.626 -17.348 1.00 85.50 191 THR A O 1
ATOM 1582 N N . ASP A 1 192 ? 20.230 9.074 -16.370 1.00 83.81 192 ASP A N 1
ATOM 1583 C CA . ASP A 1 192 ? 20.768 10.443 -16.295 1.00 83.81 192 ASP A CA 1
ATOM 1584 C C . ASP A 1 192 ? 19.827 11.437 -15.581 1.00 83.81 192 ASP A C 1
ATOM 1586 O O . ASP A 1 192 ? 19.788 12.631 -15.879 1.00 83.81 192 ASP A O 1
ATOM 1590 N N . GLY A 1 193 ? 19.046 10.942 -14.616 1.00 81.75 193 GLY A N 1
ATOM 1591 C CA . GLY A 1 193 ? 18.100 11.756 -13.854 1.00 81.75 193 GLY A CA 1
ATOM 1592 C C . GLY A 1 193 ? 16.774 12.055 -14.565 1.00 81.75 193 GLY A C 1
ATOM 1593 O O . GLY A 1 193 ? 15.971 12.820 -14.024 1.00 81.75 193 GLY A O 1
ATOM 1594 N N . GLU A 1 194 ? 16.504 11.455 -15.730 1.00 81.06 194 GLU A N 1
ATOM 1595 C CA . GLU A 1 194 ? 15.282 11.697 -16.500 1.00 81.06 194 GLU A CA 1
ATOM 1596 C C . GLU A 1 194 ? 14.562 10.411 -16.934 1.00 81.06 194 GLU A C 1
ATOM 1598 O O . GLU A 1 194 ? 15.163 9.391 -17.280 1.00 81.06 194 GLU A O 1
ATOM 1603 N N . TRP A 1 195 ? 13.226 10.477 -16.955 1.00 87.81 195 TRP A N 1
ATOM 1604 C CA . TRP A 1 195 ? 12.399 9.450 -17.584 1.00 87.81 195 TRP A CA 1
ATOM 1605 C C . TRP A 1 195 ? 12.511 9.550 -19.098 1.00 87.81 195 TRP A C 1
ATOM 1607 O O . TRP A 1 195 ? 12.307 10.613 -19.682 1.00 87.81 195 TRP A O 1
ATOM 1617 N N . GLN A 1 196 ? 12.743 8.413 -19.735 1.00 94.06 196 GLN A N 1
ATOM 1618 C CA . GLN A 1 196 ? 12.815 8.327 -21.185 1.00 94.06 196 GLN A CA 1
ATOM 1619 C C . GLN A 1 196 ? 11.402 8.166 -21.797 1.00 94.06 196 GLN A C 1
ATOM 1621 O O . GLN A 1 196 ? 10.383 8.409 -21.146 1.00 94.06 196 GLN A O 1
ATOM 1626 N N . HIS A 1 197 ? 11.300 7.770 -23.069 1.00 93.19 197 HIS A N 1
ATOM 1627 C CA . HIS A 1 197 ? 10.002 7.580 -23.733 1.00 93.19 197 HIS A CA 1
ATOM 1628 C C . HIS A 1 197 ? 9.177 6.440 -23.103 1.00 93.19 197 HIS A C 1
ATOM 1630 O O . HIS A 1 197 ? 9.684 5.337 -22.936 1.00 93.19 197 HIS A O 1
ATOM 1636 N N . GLU A 1 198 ? 7.899 6.652 -22.792 1.00 96.38 198 GLU A N 1
ATOM 1637 C CA . GLU A 1 198 ? 7.035 5.579 -22.279 1.00 96.38 198 GLU A CA 1
ATOM 1638 C C . GLU A 1 198 ? 6.597 4.611 -23.390 1.00 96.38 198 GLU A C 1
ATOM 1640 O O . GLU A 1 198 ? 6.105 5.026 -24.437 1.00 96.38 198 GLU A O 1
ATOM 1645 N N . GLU A 1 199 ? 6.659 3.312 -23.117 1.00 96.69 199 GLU A N 1
ATOM 1646 C CA . GLU A 1 199 ? 6.013 2.273 -23.917 1.00 96.69 199 GLU A CA 1
ATOM 1647 C C . GLU A 1 199 ? 4.685 1.867 -23.271 1.00 96.69 199 GLU A C 1
ATOM 1649 O O . GLU A 1 199 ? 4.623 1.481 -22.101 1.00 96.69 199 GLU A O 1
ATOM 1654 N N . ARG A 1 200 ? 3.601 1.967 -24.045 1.00 96.56 200 ARG A N 1
ATOM 1655 C CA . ARG A 1 200 ? 2.229 1.668 -23.611 1.00 96.56 200 ARG A CA 1
ATOM 1656 C C . ARG A 1 200 ? 1.616 0.629 -24.548 1.00 96.56 200 ARG A C 1
ATOM 1658 O O . ARG A 1 200 ? 0.940 1.006 -25.508 1.00 96.56 200 ARG A O 1
ATOM 1665 N N . PRO A 1 201 ? 1.890 -0.667 -24.337 1.00 90.50 201 PRO A N 1
ATOM 1666 C CA . PRO A 1 201 ? 1.427 -1.702 -25.246 1.00 90.50 201 PRO A CA 1
ATOM 1667 C C . PRO A 1 201 ? -0.101 -1.781 -25.293 1.00 90.50 201 PRO A C 1
ATOM 1669 O O . PRO A 1 201 ? -0.785 -1.647 -24.277 1.00 90.50 201 PRO A O 1
ATOM 1672 N N . SER A 1 202 ? -0.641 -2.036 -26.486 1.00 90.88 202 SER A N 1
ATOM 1673 C CA . SER A 1 202 ? -2.070 -2.295 -26.683 1.00 90.88 202 SER A CA 1
ATOM 1674 C C . SER A 1 202 ? -2.378 -3.749 -26.317 1.00 90.88 202 SER A C 1
ATOM 1676 O O . SER A 1 202 ? -2.462 -4.628 -27.171 1.00 90.88 202 SER A O 1
ATOM 1678 N N . ILE A 1 203 ? -2.465 -4.008 -25.014 1.00 89.06 203 ILE A N 1
ATOM 1679 C CA . ILE A 1 203 ? -2.721 -5.326 -24.423 1.00 89.06 203 ILE A CA 1
ATOM 1680 C C . ILE A 1 203 ? -3.978 -5.282 -23.560 1.00 89.06 203 ILE A C 1
ATOM 1682 O O . ILE A 1 203 ? -4.327 -4.247 -22.994 1.00 89.06 203 ILE A O 1
ATOM 1686 N N . VAL A 1 204 ? -4.654 -6.424 -23.434 1.00 91.00 204 VAL A N 1
ATOM 1687 C CA . VAL A 1 204 ? -5.761 -6.563 -22.483 1.00 91.00 204 VAL A CA 1
ATOM 1688 C C . VAL A 1 204 ? -5.190 -6.475 -21.072 1.00 91.00 204 VAL A C 1
ATOM 1690 O O . VAL A 1 204 ? -4.337 -7.281 -20.698 1.00 91.00 204 VAL A O 1
ATOM 1693 N N . PHE A 1 205 ? -5.659 -5.499 -20.295 1.00 94.44 205 PHE A N 1
ATOM 1694 C CA . PHE A 1 205 ? -5.179 -5.270 -18.939 1.00 94.44 205 PHE A CA 1
ATOM 1695 C C . PHE A 1 205 ? -5.477 -6.491 -18.043 1.00 94.44 205 PHE A C 1
ATOM 1697 O O . PHE A 1 205 ? -6.644 -6.843 -17.860 1.00 94.44 205 PHE A O 1
ATOM 1704 N N . PRO A 1 206 ? -4.455 -7.170 -17.486 1.00 92.94 206 PRO A N 1
ATOM 1705 C CA . PRO A 1 206 ? -4.643 -8.461 -16.824 1.00 92.94 206 PRO A CA 1
ATOM 1706 C C . PRO A 1 206 ? -4.977 -8.343 -15.328 1.00 92.94 206 PRO A C 1
ATOM 1708 O O . PRO A 1 206 ? -5.346 -9.339 -14.701 1.00 92.94 206 PRO A O 1
ATOM 1711 N N . PHE A 1 207 ? -4.820 -7.154 -14.735 1.00 89.50 207 PHE A N 1
ATOM 1712 C CA . PHE A 1 207 ? -4.903 -6.965 -13.290 1.00 89.50 207 PHE A CA 1
ATOM 1713 C C . PHE A 1 207 ? -6.297 -6.533 -12.832 1.00 89.50 207 PHE A C 1
ATOM 1715 O O . PHE A 1 207 ? -6.930 -5.651 -13.402 1.00 89.50 207 PHE A O 1
ATOM 1722 N N . GLN A 1 208 ? -6.744 -7.123 -11.731 1.00 84.25 208 GLN A N 1
ATOM 1723 C CA . GLN A 1 208 ? -7.970 -6.800 -11.019 1.00 84.25 208 GLN A CA 1
ATOM 1724 C C . GLN A 1 208 ? -7.646 -6.595 -9.541 1.00 84.25 208 GLN A C 1
ATOM 1726 O O . GLN A 1 208 ? -6.704 -7.177 -8.999 1.00 84.25 208 GLN A O 1
ATOM 1731 N N . LYS A 1 209 ? -8.434 -5.748 -8.876 1.00 73.75 209 LYS A N 1
ATOM 1732 C CA . LYS A 1 209 ? -8.285 -5.511 -7.436 1.00 73.75 209 LYS A CA 1
ATOM 1733 C C . LYS A 1 209 ? -8.549 -6.800 -6.656 1.00 73.75 209 LYS A C 1
ATOM 1735 O O . LYS A 1 209 ? -9.384 -7.608 -7.052 1.00 73.75 209 LYS A O 1
ATOM 1740 N N . ASP A 1 210 ? -7.835 -6.954 -5.543 1.00 64.81 210 ASP A N 1
ATOM 1741 C CA . ASP A 1 210 ? -7.996 -8.052 -4.580 1.00 64.81 210 ASP A CA 1
ATOM 1742 C C . ASP A 1 210 ? -7.740 -9.467 -5.145 1.00 64.81 210 ASP A C 1
ATOM 1744 O O . ASP A 1 210 ? -8.157 -10.463 -4.554 1.00 64.81 210 ASP A O 1
ATOM 1748 N N . GLN A 1 211 ? -7.020 -9.571 -6.267 1.00 72.75 211 GLN A N 1
ATOM 1749 C CA . GLN A 1 211 ? -6.557 -10.834 -6.847 1.00 72.75 211 GLN A CA 1
ATOM 1750 C C . GLN A 1 211 ? -5.049 -11.025 -6.632 1.00 72.75 211 GLN A C 1
ATOM 1752 O O . GLN A 1 211 ? -4.290 -10.060 -6.532 1.00 72.75 211 GLN A O 1
ATOM 1757 N N . ILE A 1 212 ? -4.615 -12.287 -6.559 1.00 72.44 212 ILE A N 1
ATOM 1758 C CA . ILE A 1 212 ? -3.195 -12.653 -6.487 1.00 72.44 212 ILE A CA 1
ATOM 1759 C C . ILE A 1 212 ? -2.679 -12.879 -7.907 1.00 72.44 212 ILE A C 1
ATOM 1761 O O . ILE A 1 212 ? -3.319 -13.572 -8.696 1.00 72.44 212 ILE A O 1
ATOM 1765 N N . TYR A 1 213 ? -1.502 -12.328 -8.198 1.00 89.00 213 TYR A N 1
ATOM 1766 C CA . TYR A 1 213 ? -0.825 -12.480 -9.479 1.00 89.00 213 TYR A CA 1
ATOM 1767 C C . TYR A 1 213 ? 0.607 -12.965 -9.283 1.00 89.00 213 TYR A C 1
ATOM 1769 O O . TYR A 1 213 ? 1.273 -12.552 -8.332 1.00 89.00 213 TYR A O 1
ATOM 1777 N N . THR A 1 214 ? 1.091 -13.793 -10.207 1.00 86.38 214 THR A N 1
ATOM 1778 C CA . THR A 1 214 ? 2.530 -13.967 -10.427 1.00 86.38 214 THR A CA 1
ATOM 1779 C C . THR A 1 214 ? 2.970 -13.050 -11.557 1.00 86.38 214 THR A C 1
ATOM 1781 O O . THR A 1 214 ? 2.266 -12.922 -12.558 1.00 86.38 214 THR A O 1
ATOM 1784 N N . ILE A 1 215 ? 4.112 -12.389 -11.379 1.00 94.25 215 ILE A N 1
ATOM 1785 C CA . ILE A 1 215 ? 4.771 -11.584 -12.408 1.00 94.25 215 ILE A CA 1
ATOM 1786 C C . ILE A 1 215 ? 6.169 -12.165 -12.575 1.00 94.25 215 ILE A C 1
ATOM 1788 O O . ILE A 1 215 ? 6.894 -12.296 -11.589 1.00 94.25 215 ILE A O 1
ATOM 1792 N N . GLU A 1 216 ? 6.533 -12.518 -13.802 1.00 94.25 216 GLU A N 1
ATOM 1793 C CA . GLU A 1 216 ? 7.862 -13.034 -14.134 1.00 94.25 216 GLU A CA 1
ATOM 1794 C C . GLU A 1 216 ? 8.499 -12.105 -15.167 1.00 94.25 216 GLU A C 1
ATOM 1796 O O . GLU A 1 216 ? 7.880 -11.772 -16.177 1.00 94.25 216 GLU A O 1
ATOM 1801 N N . LEU A 1 217 ? 9.727 -11.674 -14.883 1.00 94.38 217 LEU A N 1
ATOM 1802 C CA . LEU A 1 217 ? 10.571 -10.866 -15.759 1.00 94.38 217 LEU A CA 1
ATOM 1803 C C . LEU A 1 217 ? 11.740 -11.751 -16.188 1.00 94.38 217 LEU A C 1
ATOM 1805 O O . LEU A 1 217 ? 12.618 -12.045 -15.380 1.00 94.38 217 LEU A O 1
ATOM 1809 N N . VAL A 1 218 ? 11.731 -12.208 -17.437 1.00 94.31 218 VAL A N 1
ATOM 1810 C CA . VAL A 1 218 ? 12.734 -13.139 -17.965 1.00 94.31 218 VAL A CA 1
ATOM 1811 C C . VAL A 1 218 ? 13.656 -12.382 -18.908 1.00 94.31 218 VAL A C 1
ATOM 1813 O O . VAL A 1 218 ? 13.235 -11.981 -19.990 1.00 94.31 218 VAL A O 1
ATOM 1816 N N . ALA A 1 219 ? 14.905 -12.173 -18.495 1.00 92.12 219 ALA A N 1
ATOM 1817 C CA . ALA A 1 219 ? 15.921 -11.585 -19.359 1.00 92.12 219 ALA A CA 1
ATOM 1818 C C . ALA A 1 219 ? 16.268 -12.538 -20.511 1.00 92.12 219 ALA A C 1
ATOM 1820 O O . ALA A 1 219 ? 16.355 -13.755 -20.325 1.00 92.12 219 ALA A O 1
ATOM 1821 N N . THR A 1 220 ? 16.489 -11.982 -21.693 1.00 92.19 220 THR A N 1
ATOM 1822 C CA . THR A 1 220 ? 16.853 -12.729 -22.896 1.00 92.19 220 THR A CA 1
ATOM 1823 C C . THR A 1 220 ? 18.295 -12.443 -23.314 1.00 92.19 220 THR A C 1
ATOM 1825 O O . THR A 1 220 ? 18.945 -11.510 -22.840 1.00 92.19 220 THR A O 1
ATOM 1828 N N . THR A 1 221 ? 18.817 -13.249 -24.240 1.00 88.25 221 THR A N 1
ATOM 1829 C CA . THR A 1 221 ? 20.150 -13.035 -24.823 1.00 88.25 221 THR A CA 1
ATOM 1830 C C . THR A 1 221 ? 20.204 -11.877 -25.820 1.00 88.25 221 THR A C 1
ATOM 1832 O O . THR A 1 221 ? 21.292 -11.422 -26.155 1.00 88.25 221 THR A O 1
ATOM 1835 N N . ASP A 1 222 ? 19.059 -11.407 -26.316 1.00 89.69 222 ASP A N 1
ATOM 1836 C CA . ASP A 1 222 ? 18.935 -10.333 -27.309 1.00 89.69 222 ASP A CA 1
ATOM 1837 C C . ASP A 1 222 ? 18.561 -8.975 -26.691 1.00 89.69 222 ASP A C 1
ATOM 1839 O O . ASP A 1 222 ? 18.030 -8.099 -27.371 1.00 89.69 222 ASP A O 1
ATOM 1843 N N . ASN A 1 223 ? 18.915 -8.772 -25.416 1.00 91.69 223 ASN A N 1
ATOM 1844 C CA . ASN A 1 223 ? 18.726 -7.514 -24.689 1.00 91.69 223 ASN A CA 1
ATOM 1845 C C . ASN A 1 223 ? 17.247 -7.111 -24.540 1.00 91.69 223 ASN A C 1
ATOM 1847 O O . ASN A 1 223 ? 16.880 -5.941 -24.683 1.00 91.69 223 ASN A O 1
ATOM 1851 N N . SER A 1 224 ? 16.380 -8.078 -24.246 1.00 93.88 224 SER A N 1
ATOM 1852 C CA . SER A 1 224 ? 14.983 -7.839 -23.899 1.00 93.88 224 SER A CA 1
ATOM 1853 C C . SER A 1 224 ? 14.612 -8.497 -22.568 1.00 93.88 224 SER A C 1
ATOM 1855 O O . SER A 1 224 ? 15.351 -9.297 -21.987 1.00 93.88 224 SER A O 1
ATOM 1857 N N . ALA A 1 225 ? 13.473 -8.082 -22.026 1.00 94.56 225 ALA A N 1
ATOM 1858 C CA . ALA A 1 225 ? 12.826 -8.727 -20.899 1.00 94.56 225 ALA A CA 1
ATOM 1859 C C . ALA A 1 225 ? 11.444 -9.201 -21.346 1.00 94.56 225 ALA A C 1
ATOM 1861 O O . ALA A 1 225 ? 10.620 -8.398 -21.787 1.00 94.56 225 ALA A O 1
ATOM 1862 N N . LEU A 1 226 ? 11.177 -10.497 -21.208 1.00 96.12 226 LEU A N 1
ATOM 1863 C CA . LEU A 1 226 ? 9.855 -11.075 -21.411 1.00 96.12 226 LEU A CA 1
ATOM 1864 C C . LEU A 1 226 ? 9.066 -10.977 -20.109 1.00 96.12 226 LEU A C 1
ATOM 1866 O O . LEU A 1 226 ? 9.532 -11.413 -19.056 1.00 96.12 226 LEU A O 1
ATOM 1870 N N . ILE A 1 227 ? 7.862 -10.424 -20.188 1.00 96.44 227 ILE A N 1
ATOM 1871 C CA . ILE A 1 227 ? 6.968 -10.250 -19.050 1.00 96.44 227 ILE A CA 1
ATOM 1872 C C . ILE A 1 227 ? 5.865 -11.290 -19.133 1.00 96.44 227 ILE A C 1
ATOM 1874 O O . ILE A 1 227 ? 5.135 -11.354 -20.125 1.00 96.44 227 ILE A O 1
ATOM 1878 N N . TYR A 1 228 ? 5.712 -12.067 -18.066 1.00 94.00 228 TYR A N 1
ATOM 1879 C CA . TYR A 1 228 ? 4.607 -13.000 -17.894 1.00 94.00 228 TYR A CA 1
ATOM 1880 C C . TYR A 1 228 ? 3.756 -12.589 -16.702 1.00 94.00 228 TYR A C 1
ATOM 1882 O O . TYR A 1 228 ? 4.270 -12.156 -15.671 1.00 94.00 228 TYR A O 1
ATOM 1890 N N . VAL A 1 229 ? 2.442 -12.759 -16.836 1.00 94.00 229 VAL A N 1
ATOM 1891 C CA . VAL A 1 229 ? 1.486 -12.612 -15.736 1.00 94.00 229 VAL A CA 1
ATOM 1892 C C . VAL A 1 229 ? 0.698 -13.908 -15.609 1.00 94.00 229 VAL A C 1
ATOM 1894 O O . VAL A 1 229 ? 0.082 -14.359 -16.576 1.00 94.00 229 VAL A O 1
ATOM 1897 N N . ASN A 1 230 ? 0.716 -14.529 -14.427 1.00 89.56 230 ASN A N 1
ATOM 1898 C CA . ASN A 1 230 ? 0.116 -15.848 -14.179 1.00 89.56 230 ASN A CA 1
ATOM 1899 C C . ASN A 1 230 ? 0.600 -16.921 -15.176 1.00 89.56 230 ASN A C 1
ATOM 1901 O O . ASN A 1 230 ? -0.198 -17.709 -15.688 1.00 89.56 230 ASN A O 1
ATOM 1905 N N . GLY A 1 231 ? 1.900 -16.907 -15.495 1.00 85.88 231 GLY A N 1
ATOM 1906 C CA . GLY A 1 231 ? 2.535 -17.827 -16.444 1.00 85.88 231 GLY A CA 1
ATOM 1907 C C . GLY A 1 231 ? 2.151 -17.610 -17.912 1.00 85.88 231 GLY A C 1
ATOM 1908 O O . GLY A 1 231 ? 2.523 -18.409 -18.768 1.00 85.88 231 GLY A O 1
ATOM 1909 N N . ARG A 1 232 ? 1.390 -16.555 -18.238 1.00 91.00 232 ARG A N 1
ATOM 1910 C CA . ARG A 1 232 ? 1.025 -16.206 -19.619 1.00 91.00 232 ARG A CA 1
ATOM 1911 C C . ARG A 1 232 ? 1.864 -15.041 -20.106 1.00 91.00 232 ARG A C 1
ATOM 1913 O O . ARG A 1 232 ? 1.974 -14.038 -19.406 1.00 91.00 232 ARG A O 1
ATOM 1920 N N . PHE A 1 233 ? 2.406 -15.176 -21.314 1.00 95.25 233 PHE A N 1
ATOM 1921 C CA . PHE A 1 233 ? 3.147 -14.103 -21.965 1.00 95.25 233 PHE A CA 1
ATOM 1922 C C . PHE A 1 233 ? 2.266 -12.858 -22.098 1.00 95.25 233 PHE A C 1
ATOM 1924 O O . PHE A 1 233 ? 1.118 -12.949 -22.541 1.00 95.25 233 PHE A O 1
ATOM 1931 N N . LEU A 1 234 ? 2.812 -11.716 -21.694 1.00 94.88 234 LEU A N 1
ATOM 1932 C CA . LEU A 1 234 ? 2.133 -10.429 -21.706 1.00 94.88 234 LEU A CA 1
ATOM 1933 C C . LEU A 1 234 ? 2.759 -9.484 -22.732 1.00 94.88 234 LEU A C 1
ATOM 1935 O O . LEU A 1 234 ? 2.049 -8.927 -23.566 1.00 94.88 234 LEU A O 1
ATOM 1939 N N . TYR A 1 235 ? 4.068 -9.262 -22.628 1.00 97.00 235 TYR A N 1
ATOM 1940 C CA . TYR A 1 235 ? 4.789 -8.285 -23.437 1.00 97.00 235 TYR A CA 1
ATOM 1941 C C . TYR A 1 235 ? 6.289 -8.588 -23.443 1.00 97.00 235 TYR A C 1
ATOM 1943 O O . TYR A 1 235 ? 6.805 -9.199 -22.509 1.00 97.00 235 TYR A O 1
ATOM 1951 N N . GLU A 1 236 ? 6.983 -8.134 -24.481 1.00 96.50 236 GLU A N 1
ATOM 1952 C CA . GLU A 1 236 ? 8.441 -8.111 -24.551 1.00 96.50 236 GLU A CA 1
ATOM 1953 C C . GLU A 1 236 ? 8.898 -6.653 -24.532 1.00 96.50 236 GLU A C 1
ATOM 1955 O O . GLU A 1 236 ? 8.581 -5.885 -25.439 1.00 96.50 236 GLU A O 1
ATOM 1960 N N . PHE A 1 237 ? 9.654 -6.278 -23.505 1.00 96.62 237 PHE A N 1
ATOM 1961 C CA . PHE A 1 237 ? 10.275 -4.964 -23.419 1.00 96.62 237 PHE A CA 1
ATOM 1962 C C . PHE A 1 237 ? 11.713 -5.049 -23.925 1.00 96.62 237 PHE A C 1
ATOM 1964 O O . PHE A 1 237 ? 12.546 -5.729 -23.322 1.00 96.62 237 PHE A O 1
ATOM 1971 N N . ARG A 1 238 ? 12.024 -4.350 -25.021 1.00 95.88 238 ARG A N 1
ATOM 1972 C CA . ARG A 1 238 ? 13.407 -4.222 -25.499 1.00 95.88 238 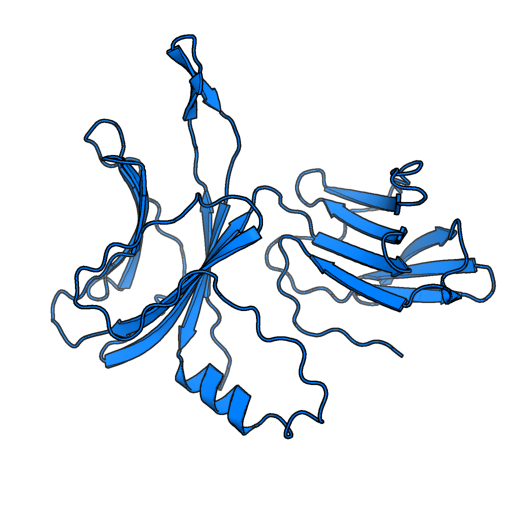ARG A CA 1
ATOM 1973 C C . ARG A 1 238 ? 14.153 -3.256 -24.593 1.00 95.88 238 ARG A C 1
ATOM 1975 O O . ARG A 1 238 ? 13.820 -2.074 -24.533 1.00 95.88 238 ARG A O 1
ATOM 1982 N N . GLN A 1 239 ? 15.154 -3.762 -23.883 1.00 90.12 239 GLN A N 1
ATOM 1983 C CA . GLN A 1 239 ? 15.900 -2.951 -22.936 1.00 90.12 239 GLN A CA 1
ATOM 1984 C C . GLN A 1 239 ? 16.711 -1.896 -23.696 1.00 90.12 239 GLN A C 1
ATOM 1986 O O . GLN A 1 239 ? 17.282 -2.163 -24.755 1.00 90.12 239 GLN A O 1
ATOM 1991 N N . ARG A 1 240 ? 16.750 -0.675 -23.159 1.00 93.94 240 ARG A N 1
ATOM 1992 C CA . ARG A 1 240 ? 17.523 0.438 -23.746 1.00 93.94 240 ARG A CA 1
ATOM 1993 C C . ARG A 1 240 ? 18.989 0.386 -23.344 1.00 93.94 240 ARG A C 1
ATOM 1995 O O . ARG A 1 240 ? 19.849 0.891 -24.052 1.00 93.94 240 ARG A O 1
ATOM 2002 N N . GLU A 1 241 ? 19.245 -0.295 -22.238 1.00 87.88 241 GLU A N 1
ATOM 2003 C CA . GLU A 1 241 ? 20.554 -0.575 -21.682 1.00 87.88 241 GLU A CA 1
ATOM 2004 C C . GLU A 1 241 ? 20.626 -2.034 -21.245 1.00 87.88 241 GLU A C 1
ATOM 2006 O O . GLU A 1 241 ? 19.598 -2.686 -21.080 1.00 87.88 241 GLU A O 1
ATOM 2011 N N . SER A 1 242 ? 21.838 -2.551 -21.049 1.00 88.12 242 SER A N 1
ATOM 2012 C CA . SER A 1 242 ? 22.019 -3.946 -20.654 1.00 88.12 242 SER A CA 1
ATOM 2013 C C . SER A 1 242 ? 21.476 -4.205 -19.253 1.00 88.12 242 SER A C 1
ATOM 2015 O O . SER A 1 242 ? 22.002 -3.680 -18.270 1.00 88.12 242 SER A O 1
ATOM 2017 N N . GLY A 1 243 ? 20.495 -5.103 -19.141 1.00 83.56 243 GLY A N 1
ATOM 2018 C CA . GLY A 1 243 ? 19.981 -5.581 -17.858 1.00 83.56 243 GLY A CA 1
ATOM 2019 C C . GLY A 1 243 ? 21.035 -6.256 -16.972 1.00 83.56 243 GLY A C 1
ATOM 2020 O O . GLY A 1 243 ? 20.815 -6.375 -15.773 1.00 83.56 243 GLY A O 1
ATOM 2021 N N . GLN A 1 244 ? 22.203 -6.630 -17.514 1.00 88.50 244 GLN A N 1
ATOM 2022 C CA . GLN A 1 244 ? 23.347 -7.141 -16.736 1.00 88.50 244 GLN A CA 1
ATOM 2023 C C . GLN A 1 244 ? 23.896 -6.120 -15.731 1.00 88.50 244 GLN A C 1
ATOM 2025 O O . GLN A 1 244 ? 24.583 -6.495 -14.786 1.00 88.50 244 GLN A O 1
ATOM 2030 N N . ARG A 1 245 ? 23.610 -4.830 -15.936 1.00 89.62 245 ARG A N 1
ATOM 2031 C CA . ARG A 1 245 ? 23.964 -3.765 -14.996 1.00 89.62 245 ARG A CA 1
ATOM 2032 C C . ARG A 1 245 ? 23.072 -3.748 -13.753 1.00 89.62 245 ARG A C 1
ATOM 2034 O O . ARG A 1 245 ? 23.438 -3.123 -12.764 1.00 89.62 245 ARG A O 1
ATOM 2041 N N . ALA A 1 246 ? 21.909 -4.404 -13.791 1.00 91.75 246 ALA A N 1
ATOM 2042 C CA . ALA A 1 246 ? 20.962 -4.360 -12.688 1.00 91.75 246 ALA A CA 1
ATOM 2043 C C . ALA A 1 246 ? 21.598 -4.918 -11.406 1.00 91.75 246 ALA A C 1
ATOM 2045 O O . ALA A 1 246 ? 21.995 -6.080 -11.338 1.00 91.75 246 ALA A O 1
ATOM 2046 N N . SER A 1 247 ? 21.664 -4.084 -10.374 1.00 92.31 247 SER A N 1
ATOM 2047 C CA . SER A 1 247 ? 22.221 -4.410 -9.062 1.00 92.31 247 SER A CA 1
ATOM 2048 C C . SER A 1 247 ? 21.146 -4.573 -7.987 1.00 92.31 247 SER A C 1
ATOM 2050 O O . SER A 1 247 ? 21.421 -5.109 -6.913 1.00 92.31 247 SER A O 1
ATOM 2052 N N . SER A 1 248 ? 19.907 -4.147 -8.255 1.00 89.62 248 SER A N 1
ATOM 2053 C CA . SER A 1 248 ? 18.777 -4.345 -7.342 1.00 89.62 248 SER A CA 1
ATOM 2054 C C . SER A 1 248 ? 17.425 -4.399 -8.060 1.00 89.62 248 SER A C 1
ATOM 2056 O O . SER A 1 248 ? 17.276 -3.932 -9.190 1.00 89.62 248 SER A O 1
ATOM 2058 N N . VAL A 1 249 ? 16.432 -4.978 -7.379 1.00 91.31 249 VAL A N 1
ATOM 2059 C CA . VAL A 1 249 ? 15.020 -4.952 -7.774 1.00 91.31 249 VAL A CA 1
ATOM 2060 C C . VAL A 1 249 ? 14.223 -4.186 -6.724 1.00 91.31 249 VAL A C 1
ATOM 2062 O O . VAL A 1 249 ? 14.384 -4.410 -5.524 1.00 91.31 249 VAL A O 1
ATOM 2065 N N . GLU A 1 250 ? 13.352 -3.292 -7.170 1.00 86.06 250 GLU A N 1
ATOM 2066 C CA . GLU A 1 250 ? 12.428 -2.549 -6.317 1.00 86.06 250 GLU A CA 1
ATOM 2067 C C . GLU A 1 250 ? 10.996 -2.904 -6.713 1.00 86.06 250 GLU A C 1
ATOM 2069 O O . GLU A 1 250 ? 10.639 -2.888 -7.886 1.00 86.06 250 GLU A O 1
ATOM 2074 N N . VAL A 1 251 ? 10.171 -3.245 -5.725 1.00 85.06 251 VAL A N 1
ATOM 2075 C CA . VAL A 1 251 ? 8.736 -3.470 -5.908 1.00 85.06 251 VAL A CA 1
ATOM 2076 C C . VAL A 1 251 ? 8.014 -2.543 -4.947 1.00 85.06 251 VAL A C 1
ATOM 2078 O O . VAL A 1 251 ? 8.237 -2.623 -3.739 1.00 85.06 251 VAL A O 1
ATOM 2081 N N . ASP A 1 252 ? 7.163 -1.674 -5.478 1.00 78.44 252 ASP A N 1
ATOM 2082 C CA . ASP A 1 252 ? 6.486 -0.640 -4.695 1.00 78.44 252 ASP A CA 1
ATOM 2083 C C . ASP A 1 252 ? 5.053 -0.388 -5.202 1.00 78.44 252 ASP A 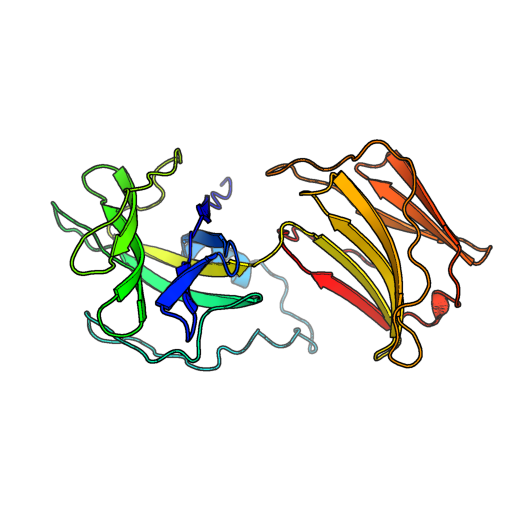C 1
ATOM 2085 O O . ASP A 1 252 ? 4.589 -0.980 -6.184 1.00 78.44 252 ASP A O 1
ATOM 2089 N N . GLY A 1 253 ? 4.329 0.481 -4.503 1.00 74.31 253 GLY A N 1
ATOM 2090 C CA . GLY A 1 253 ? 2.970 0.899 -4.812 1.00 74.31 253 GLY A CA 1
ATOM 2091 C C . GLY A 1 253 ? 1.890 0.137 -4.036 1.00 74.31 253 GLY A C 1
ATOM 2092 O O . GLY A 1 253 ? 2.117 -0.438 -2.972 1.00 74.31 253 GLY A O 1
ATOM 2093 N N . ASP A 1 254 ? 0.676 0.142 -4.583 1.00 71.19 254 ASP A N 1
ATOM 2094 C CA . ASP A 1 254 ? -0.571 -0.382 -4.009 1.00 71.19 254 ASP A CA 1
ATOM 2095 C C . ASP A 1 254 ? -0.661 -1.924 -4.049 1.00 71.19 254 ASP A C 1
ATOM 2097 O O . ASP A 1 254 ? -1.693 -2.497 -4.408 1.00 71.19 254 ASP A O 1
ATOM 2101 N N . VAL A 1 255 ? 0.412 -2.626 -3.669 1.00 72.06 255 VAL A N 1
ATOM 2102 C CA . VAL A 1 255 ? 0.485 -4.096 -3.705 1.00 72.06 255 VAL A CA 1
ATOM 2103 C C . VAL A 1 255 ? 0.896 -4.734 -2.384 1.00 72.06 255 VAL A C 1
ATOM 2105 O O . VAL A 1 255 ? 1.615 -4.174 -1.557 1.00 72.06 255 VAL A O 1
ATOM 2108 N N . PHE A 1 256 ? 0.417 -5.962 -2.180 1.00 62.97 256 PHE A N 1
ATOM 2109 C CA . PHE A 1 256 ? 0.963 -6.875 -1.184 1.00 62.97 256 PHE A CA 1
ATOM 2110 C C . PHE A 1 256 ? 1.940 -7.823 -1.874 1.00 62.97 256 PHE A C 1
ATOM 2112 O O . PHE A 1 256 ? 1.554 -8.585 -2.759 1.00 62.97 256 PHE A O 1
ATOM 2119 N N . ILE A 1 257 ? 3.195 -7.794 -1.441 1.00 72.69 257 ILE A N 1
ATOM 2120 C CA . ILE A 1 257 ? 4.232 -8.686 -1.950 1.00 72.69 257 ILE A CA 1
ATOM 2121 C C . ILE A 1 257 ? 4.209 -9.958 -1.103 1.00 72.69 257 ILE A C 1
ATOM 2123 O O . ILE A 1 257 ? 4.516 -9.921 0.088 1.00 72.69 257 ILE A O 1
ATOM 2127 N N . HIS A 1 258 ? 3.820 -11.083 -1.707 1.00 67.81 258 HIS A N 1
ATOM 2128 C CA . HIS A 1 258 ? 3.871 -12.384 -1.036 1.00 67.81 258 HIS A CA 1
ATOM 2129 C C . HIS A 1 258 ? 5.302 -12.930 -0.963 1.00 67.81 258 HIS A C 1
ATOM 2131 O O . HIS A 1 258 ? 5.738 -13.386 0.090 1.00 67.81 258 HIS A O 1
ATOM 2137 N N . SER A 1 259 ? 6.022 -12.875 -2.083 1.00 69.94 259 SER A N 1
ATOM 2138 C CA . SER A 1 259 ? 7.391 -13.369 -2.235 1.00 69.94 259 SER A CA 1
ATOM 2139 C C . SER A 1 259 ? 8.070 -12.678 -3.417 1.00 69.94 259 SER A C 1
ATOM 2141 O O . SER A 1 259 ? 7.396 -12.313 -4.379 1.00 69.94 259 SER A O 1
ATOM 2143 N N . VAL A 1 260 ? 9.396 -12.552 -3.359 1.00 81.31 260 VAL A N 1
ATOM 2144 C CA . VAL A 1 260 ? 10.253 -12.128 -4.476 1.00 81.31 260 VAL A CA 1
ATOM 2145 C C . VAL A 1 260 ? 11.355 -13.171 -4.614 1.00 81.31 260 VAL A C 1
ATOM 2147 O O . VAL A 1 260 ? 11.995 -13.514 -3.621 1.00 81.31 260 VAL A O 1
ATOM 2150 N N . HIS A 1 261 ? 11.555 -13.689 -5.823 1.00 80.50 261 HIS A N 1
ATOM 2151 C CA . HIS A 1 261 ? 12.611 -14.648 -6.136 1.00 80.50 261 HIS A CA 1
ATOM 2152 C C . HIS A 1 261 ? 13.483 -14.064 -7.248 1.00 80.50 261 HIS A C 1
ATOM 2154 O O . HIS A 1 261 ? 12.954 -13.546 -8.229 1.00 80.50 261 HIS A O 1
ATOM 2160 N N . VAL A 1 262 ? 14.800 -14.133 -7.071 1.00 87.31 262 VAL A N 1
ATOM 2161 C CA . VAL A 1 262 ? 15.813 -13.667 -8.027 1.00 87.31 262 VAL A CA 1
ATOM 2162 C C . VAL A 1 262 ? 16.808 -14.811 -8.210 1.00 87.31 262 VAL A C 1
ATOM 2164 O O . VAL A 1 262 ? 17.172 -15.451 -7.220 1.00 87.31 262 VAL A O 1
ATOM 2167 N N . THR A 1 263 ? 17.202 -15.088 -9.452 1.00 79.19 263 THR A N 1
ATOM 2168 C CA . THR A 1 263 ? 18.107 -16.185 -9.834 1.00 79.19 263 THR A CA 1
ATOM 2169 C C . THR A 1 263 ? 19.187 -15.695 -10.769 1.00 79.19 263 THR A C 1
ATOM 2171 O O . THR A 1 263 ? 18.817 -14.913 -11.673 1.00 79.19 263 THR A O 1
#

InterPro domains:
  IPR001079 Galectin, carbohydrate recognition domain [PF00337] (78-159)
  IPR001079 Galectin, carbohydrate recognition domain [PF00337] (162-261)
  IPR001079 Galectin, carbohydrate recognition domain [PS51304] (71-263)
  IPR001079 Galectin, carbohydrate recognition domain [SM00276] (70-263)
  IPR001079 Galectin, carbohydrate recognition domain [SM00908] (76-262)
  IPR001079 Galectin, carbohydrate recognition domain [cd00070] (151-261)
  IPR013320 Concanavalin A-like lectin/glucanase domain superfamily [SSF49899] (65-160)
  IPR013320 Concanavalin A-like lectin/glucanase domain superfamily [SSF49899] (160-262)
  IPR044156 Galectin-like [PTHR11346] (164-262)